Protein AF-A0A1L0BNE5-F1 (afdb_monomer_lite)

Secondary structure (DSSP, 8-state):
--EEEEEEEE-SS--S--EEEEETTEEEEEES-HHHHHHHHHHHHHHTTTSEEEEEEEES-HHHHHHHHHHHHHH--HHHHHHHHHHHHHHHHHHHHHHHTS--TTPPPPTTSSSS--SSEEEEEEE-TT--TTGGGSHHHHHHHHHHHHHHHHTT-EEEEEE-HHHHTT-HHHHHHHHHHHHHT-S-GGGGS--SS-EESSSS-EEEEEE-TTT--HHHHHHHHTTS---TT-TTT--S---SHHHHHHHHHHHHHHHH-SS-HHHHHHHHHHHHHHH---------------HHHHHHHTT--

Sequence (305 aa):
MPHVYLLIACLNQPVLSTTIKYISAHNVYIIGR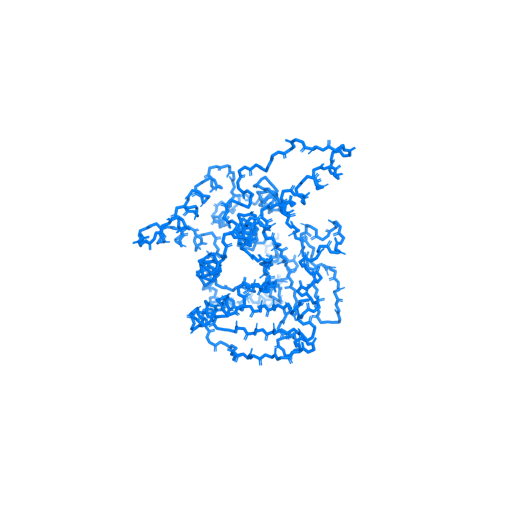APLFLSYIETILHNHASDSISALLVYDDINVLLDVLKVLHKGSSEGNVNIHMQKYLKDYKNEMARVTATSHPDATVPQGHDDVPLGLDICIVQQCDLLDELDHLLPQNVALQQTLRFMALIHGATYAAVSGLERLGHDGPQLVALTQDLISNAIEPEMRVYDVAGSTWNDDVVIHQLTPPAWDSWNKIELAARTIPKSEDTQHDRGKMLDGNDAFFGLYQSYLDYFASTDSNEKEEKLRAMLVDLVCTDTKRAVEAPIVMTYEETISRLRDE

Organism: NCBI:txid45354

Foldseek 3Di:
DEEEEEEAELDCDPPDDWDWDDDDRYTYGHHNHQVVCLVVLLVVLQVQVVHAYEYEYEDDDPLSSLSNLLSQLVSADPVLQVVQVVVLQVVLQVLVCVVVVHGDPPDDDDPLALQSEGSHAYEYEYECQPADPCNCLFLQNLLVQLLSVSVCRNHLYKYWYKYQVVVCSPPRVVVVVVSCCLQVVPDDPVQQDFDPVAPDPDPRMGTRHIDYGNRDDLVNSLVSNVPHDDDPPVPPRNQDHSHDDVSSVVLSVLSVCVSPDPDDPPSVVVNSVSSCSSNDDPPPPPCPPPPPQDPVNVVVVVVVD

Structure (mmCIF, N/CA/C/O backbone):
data_AF-A0A1L0BNE5-F1
#
_entry.id   AF-A0A1L0BNE5-F1
#
loop_
_atom_site.group_PDB
_atom_site.id
_atom_site.type_symbol
_atom_site.label_atom_id
_atom_site.label_alt_id
_atom_site.label_comp_id
_atom_site.label_asym_id
_atom_site.label_entity_id
_atom_site.label_seq_id
_atom_site.pdbx_PDB_ins_code
_atom_site.Cartn_x
_atom_site.Cartn_y
_atom_site.Cartn_z
_atom_site.occupancy
_atom_site.B_iso_or_equiv
_atom_site.auth_seq_id
_atom_site.auth_comp_id
_atom_site.auth_asym_id
_atom_site.auth_atom_id
_atom_site.pdbx_PDB_model_num
ATOM 1 N N . MET A 1 1 ? -16.220 -9.621 18.215 1.00 61.75 1 MET A N 1
ATOM 2 C CA . MET A 1 1 ? -16.497 -8.194 17.949 1.00 61.75 1 MET A CA 1
ATOM 3 C C . MET A 1 1 ? -16.835 -8.072 16.476 1.00 61.75 1 MET A C 1
ATOM 5 O O . MET A 1 1 ? -16.281 -8.864 15.717 1.00 61.75 1 MET A O 1
ATOM 9 N N . PRO A 1 2 ? -17.767 -7.195 16.075 1.00 78.88 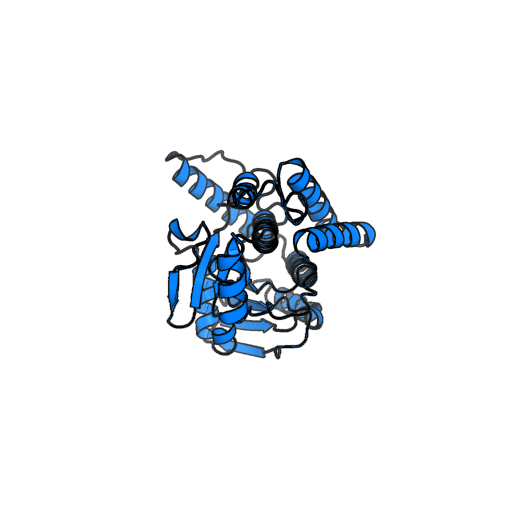2 PRO A N 1
ATOM 10 C CA . PRO A 1 2 ? -17.975 -6.917 14.659 1.00 78.88 2 PRO A CA 1
ATOM 11 C C . PRO A 1 2 ? -16.667 -6.385 14.056 1.00 78.88 2 PRO A C 1
ATOM 13 O O . PRO A 1 2 ? -15.935 -5.641 14.705 1.00 78.88 2 PRO A O 1
ATOM 16 N N . HIS A 1 3 ? -16.361 -6.827 12.840 1.00 89.00 3 HIS A N 1
ATOM 17 C CA . HIS A 1 3 ? -15.211 -6.352 12.066 1.00 89.00 3 HIS A CA 1
ATOM 18 C C . HIS A 1 3 ? -15.729 -5.615 10.840 1.00 89.00 3 HIS A C 1
ATOM 20 O O . HIS A 1 3 ? -16.715 -6.050 10.230 1.00 89.00 3 HIS A O 1
ATOM 26 N N . VAL A 1 4 ? -15.076 -4.514 10.492 1.00 90.56 4 VAL A N 1
ATOM 27 C CA . VAL A 1 4 ? -15.427 -3.677 9.347 1.00 90.56 4 VAL A CA 1
ATOM 28 C C . VAL A 1 4 ? -14.397 -3.869 8.245 1.00 90.56 4 VAL A C 1
ATOM 30 O O . VAL A 1 4 ? -13.200 -3.722 8.474 1.00 90.56 4 VAL A O 1
ATOM 33 N N . TYR A 1 5 ? -14.869 -4.163 7.038 1.00 91.31 5 TYR A N 1
ATOM 34 C CA . TYR A 1 5 ? -14.040 -4.271 5.844 1.00 91.31 5 TYR A CA 1
ATOM 35 C C . TYR A 1 5 ? -14.352 -3.116 4.898 1.00 91.31 5 TYR A C 1
ATOM 37 O O . TYR A 1 5 ? -15.507 -2.909 4.518 1.00 91.31 5 TYR A O 1
ATOM 45 N N . LEU A 1 6 ? -13.322 -2.366 4.516 1.00 90.94 6 LEU A N 1
ATOM 46 C CA . LEU A 1 6 ? -13.406 -1.289 3.537 1.00 90.94 6 LEU A CA 1
ATOM 47 C C . LEU A 1 6 ? -12.691 -1.732 2.264 1.00 90.94 6 LEU A C 1
ATOM 49 O O . LEU A 1 6 ? -11.489 -1.954 2.282 1.00 90.94 6 LEU A O 1
ATOM 53 N N . LEU A 1 7 ? -13.406 -1.830 1.152 1.00 89.19 7 LEU A N 1
ATOM 54 C CA . LEU A 1 7 ? -12.803 -1.917 -0.171 1.00 89.19 7 LEU A CA 1
ATOM 55 C C . LEU A 1 7 ? -12.898 -0.541 -0.813 1.00 89.19 7 LEU A C 1
ATOM 57 O O . LEU A 1 7 ? -14.001 -0.055 -1.064 1.00 89.19 7 LEU A O 1
ATOM 61 N N . ILE A 1 8 ? -11.760 0.086 -1.081 1.00 89.19 8 ILE A N 1
ATOM 62 C CA . ILE A 1 8 ? -11.704 1.430 -1.649 1.00 89.19 8 ILE A CA 1
ATOM 63 C C . ILE A 1 8 ? -10.961 1.350 -2.974 1.00 89.19 8 ILE A C 1
ATOM 65 O O . ILE A 1 8 ? -9.762 1.090 -3.003 1.00 89.19 8 ILE A O 1
ATOM 69 N N . ALA A 1 9 ? -11.680 1.580 -4.069 1.00 86.06 9 ALA A N 1
ATOM 70 C CA . ALA A 1 9 ? -11.065 1.773 -5.370 1.00 86.06 9 ALA A CA 1
ATOM 71 C C . ALA A 1 9 ? -10.615 3.235 -5.477 1.00 86.06 9 ALA A C 1
ATOM 73 O O . ALA A 1 9 ? -11.439 4.159 -5.445 1.00 86.06 9 ALA A O 1
ATOM 74 N N . CYS A 1 10 ? -9.308 3.447 -5.599 1.00 82.69 10 CYS A N 1
ATOM 75 C CA . CYS A 1 10 ? -8.680 4.762 -5.698 1.00 82.69 10 CYS A CA 1
ATOM 76 C C . CYS A 1 10 ? -8.757 5.319 -7.131 1.00 82.69 10 CYS A C 1
ATOM 78 O O . CYS A 1 10 ? -7.767 5.804 -7.667 1.00 82.69 10 CYS A O 1
ATOM 80 N N . LEU A 1 11 ? -9.947 5.239 -7.734 1.00 77.81 11 LEU A N 1
ATOM 81 C CA . LEU A 1 11 ? -10.250 5.678 -9.095 1.00 77.81 11 LEU A CA 1
ATOM 82 C C . LEU A 1 11 ? -10.507 7.191 -9.135 1.00 77.81 11 LEU A C 1
ATOM 84 O O . LEU A 1 11 ? -11.295 7.715 -8.339 1.00 77.81 11 LEU A O 1
ATOM 88 N N . ASN A 1 12 ? -9.915 7.884 -10.111 1.00 61.50 12 ASN A N 1
ATOM 89 C CA . ASN A 1 12 ? -10.199 9.303 -10.377 1.00 61.50 12 ASN A CA 1
ATOM 90 C C . ASN A 1 12 ? -11.471 9.485 -11.234 1.00 61.50 12 ASN A C 1
ATOM 92 O O . ASN A 1 12 ? -12.188 10.480 -11.116 1.00 61.50 12 ASN A O 1
ATOM 96 N N . GLN A 1 13 ? -11.803 8.494 -12.074 1.00 56.22 13 GLN A N 1
ATOM 97 C CA . GLN A 1 13 ? -12.993 8.528 -12.927 1.00 56.22 13 GLN A CA 1
ATOM 98 C C . GLN A 1 13 ? -14.183 7.735 -12.357 1.00 56.22 13 GLN A C 1
ATOM 100 O O . GLN A 1 13 ? -14.012 6.706 -11.702 1.00 56.22 13 GLN A O 1
ATOM 105 N N . PRO A 1 14 ? -15.429 8.168 -12.635 1.00 49.31 14 PRO A N 1
ATOM 106 C CA . PRO A 1 14 ? -16.648 7.538 -12.136 1.00 49.31 14 PRO A CA 1
ATOM 107 C C . PRO A 1 14 ? -17.005 6.243 -12.894 1.00 49.31 14 PRO A C 1
ATOM 109 O O . PRO A 1 14 ? -18.073 6.161 -13.496 1.00 49.31 14 PRO A O 1
ATOM 112 N N . VAL A 1 15 ? -16.152 5.216 -12.860 1.00 47.91 15 VAL A N 1
ATOM 113 C CA . VAL A 1 15 ? -16.367 3.972 -13.631 1.00 47.91 15 VAL A CA 1
ATOM 114 C C . VAL A 1 15 ? -17.251 2.964 -12.879 1.00 47.91 15 VAL A C 1
ATOM 116 O O . VAL A 1 15 ? -18.117 2.339 -13.485 1.00 47.91 15 VAL A O 1
ATOM 119 N N . LEU A 1 16 ? -17.147 2.880 -11.545 1.00 50.12 16 LEU A N 1
ATOM 120 C CA . LEU A 1 16 ? -17.922 1.939 -10.717 1.00 50.12 16 LEU A CA 1
ATOM 121 C C . LEU A 1 16 ? -18.968 2.647 -9.838 1.00 50.12 16 LEU A C 1
ATOM 123 O O . LEU A 1 16 ? -18.767 3.777 -9.392 1.00 50.12 16 LEU A O 1
ATOM 127 N N . SER A 1 17 ? -20.109 2.003 -9.582 1.00 51.12 17 SER A N 1
ATOM 128 C CA . SER A 1 17 ? -21.103 2.460 -8.597 1.00 51.12 17 SER A CA 1
ATOM 129 C C . SER A 1 17 ? -20.642 2.142 -7.168 1.00 51.12 17 SER A C 1
ATOM 131 O O . SER A 1 17 ? -20.256 1.007 -6.898 1.00 51.12 17 SER A O 1
ATOM 133 N N . THR A 1 18 ? -20.735 3.094 -6.234 1.00 56.94 18 THR A N 1
ATOM 134 C CA . THR A 1 18 ? -20.530 2.836 -4.794 1.00 56.94 18 THR A CA 1
ATOM 135 C C . THR A 1 18 ? -21.641 1.927 -4.271 1.00 56.94 18 THR A C 1
ATOM 137 O O . THR A 1 18 ? -22.819 2.231 -4.463 1.00 56.94 18 THR A O 1
ATOM 140 N N . THR A 1 19 ? -21.289 0.819 -3.611 1.00 60.34 19 THR A N 1
ATOM 141 C CA . THR A 1 19 ? -22.273 -0.116 -3.043 1.00 60.34 19 THR A CA 1
ATOM 142 C C . THR A 1 19 ? -21.922 -0.464 -1.599 1.00 60.34 19 THR A C 1
ATOM 144 O O . THR A 1 19 ? -20.772 -0.722 -1.260 1.00 60.34 19 THR A O 1
ATOM 147 N N . ILE A 1 20 ? -22.929 -0.471 -0.726 1.00 57.91 20 ILE A N 1
ATOM 148 C CA . ILE A 1 20 ? -22.792 -0.921 0.665 1.00 57.91 20 ILE A CA 1
ATOM 149 C C . ILE A 1 20 ? -23.376 -2.329 0.731 1.00 57.91 20 ILE A C 1
ATOM 151 O O . ILE A 1 20 ? -24.505 -2.539 0.280 1.00 57.91 20 ILE A O 1
ATOM 155 N N . LYS A 1 21 ? -22.624 -3.295 1.270 1.00 60.34 21 LYS A N 1
ATOM 156 C CA . LYS A 1 21 ? -23.077 -4.684 1.404 1.00 60.34 21 LYS A CA 1
ATOM 157 C C . LYS A 1 21 ? -22.935 -5.148 2.852 1.00 60.34 21 LYS A C 1
ATOM 159 O O . LYS A 1 21 ? -21.866 -5.096 3.443 1.00 60.34 21 LYS A O 1
ATOM 164 N N . TYR A 1 22 ? -24.022 -5.649 3.425 1.00 55.38 22 TYR A N 1
ATOM 165 C CA . TYR A 1 22 ? -24.015 -6.225 4.770 1.00 55.38 22 TYR A CA 1
ATOM 166 C C . TYR A 1 22 ? -23.906 -7.744 4.663 1.00 55.38 22 TYR A C 1
ATOM 168 O O . TYR A 1 22 ? -24.755 -8.366 4.025 1.00 55.38 22 TYR A O 1
ATOM 176 N N . ILE A 1 23 ? -22.866 -8.344 5.252 1.00 62.16 23 ILE A N 1
ATOM 177 C CA . ILE A 1 23 ? -22.596 -9.783 5.124 1.00 62.16 23 ILE A CA 1
ATOM 178 C C . ILE A 1 23 ? -22.282 -10.374 6.497 1.00 62.16 23 ILE A C 1
ATOM 180 O O . ILE A 1 23 ? -21.282 -10.027 7.111 1.00 62.16 23 ILE A O 1
ATOM 184 N N . SER A 1 24 ? -23.130 -11.305 6.949 1.00 52.41 24 SER A N 1
ATOM 185 C CA . SER A 1 24 ? -22.822 -12.332 7.961 1.00 52.41 24 SER A CA 1
ATOM 186 C C . SER A 1 24 ? -21.962 -11.871 9.155 1.00 52.41 24 SER A C 1
ATOM 188 O O . SER A 1 24 ? -20.893 -12.418 9.389 1.00 52.41 24 SER A O 1
ATOM 190 N N . ALA A 1 25 ? -22.452 -10.887 9.923 1.00 70.25 25 ALA A N 1
ATOM 191 C CA . ALA A 1 25 ? -21.814 -10.282 11.112 1.00 70.25 25 ALA A CA 1
ATOM 192 C C . ALA A 1 25 ? -20.656 -9.287 10.866 1.00 70.25 25 ALA A C 1
ATOM 194 O O . ALA A 1 25 ? -20.134 -8.719 11.829 1.00 70.25 25 ALA A O 1
ATOM 195 N N . HIS A 1 26 ? -20.321 -9.009 9.606 1.00 80.62 26 HIS A N 1
ATOM 196 C CA . HIS A 1 26 ? -19.355 -7.994 9.194 1.00 80.62 26 HIS A CA 1
ATOM 197 C C . HIS A 1 26 ? -20.028 -6.859 8.413 1.00 80.62 26 HIS A C 1
ATOM 199 O O . HIS A 1 26 ? -20.996 -7.067 7.672 1.00 80.62 26 HIS A O 1
ATOM 205 N N . ASN A 1 27 ? -19.491 -5.648 8.558 1.00 82.69 27 ASN A N 1
ATOM 206 C CA . ASN A 1 27 ? -19.897 -4.511 7.735 1.00 82.69 27 ASN A CA 1
ATOM 207 C C . ASN A 1 27 ? -18.904 -4.377 6.581 1.00 82.69 27 ASN A C 1
ATOM 209 O O . ASN A 1 27 ? -17.720 -4.154 6.830 1.00 82.69 27 ASN A O 1
ATOM 213 N N . VAL A 1 28 ? -19.372 -4.532 5.340 1.00 86.00 28 VAL A N 1
ATOM 214 C CA . VAL A 1 28 ? -18.523 -4.464 4.145 1.00 86.00 28 VAL A CA 1
ATOM 215 C C . VAL A 1 28 ? -18.912 -3.245 3.315 1.00 86.00 28 VAL A C 1
ATOM 217 O O . VAL A 1 28 ? -20.027 -3.127 2.802 1.00 86.00 28 VAL A O 1
ATOM 220 N N . TYR A 1 29 ? -17.978 -2.318 3.164 1.00 86.50 29 TYR A N 1
ATOM 221 C CA . TYR A 1 29 ? -18.186 -1.086 2.412 1.00 86.50 29 TYR A CA 1
ATOM 222 C C . TYR A 1 29 ? -17.364 -1.141 1.126 1.00 86.50 29 TYR A C 1
ATOM 224 O O . TYR A 1 29 ? -16.145 -1.249 1.195 1.00 86.50 29 TYR A O 1
ATOM 232 N N . ILE A 1 30 ? -18.017 -1.065 -0.041 1.00 85.19 30 ILE A N 1
ATOM 233 C CA . ILE A 1 30 ? -17.347 -1.047 -1.349 1.00 85.19 30 ILE A CA 1
ATOM 234 C C . ILE A 1 30 ? -17.478 0.351 -1.956 1.00 85.19 30 ILE A C 1
ATOM 236 O O . ILE A 1 30 ? -18.541 0.772 -2.426 1.00 85.19 30 ILE A O 1
ATOM 240 N N . ILE A 1 31 ? -16.372 1.082 -1.952 1.00 84.56 31 ILE A N 1
ATOM 241 C CA . ILE A 1 31 ? -16.285 2.483 -2.346 1.00 84.56 31 ILE A CA 1
ATOM 242 C C . ILE A 1 31 ? -15.563 2.561 -3.687 1.00 84.56 31 ILE A C 1
ATOM 244 O O . ILE A 1 31 ? -14.343 2.621 -3.755 1.00 84.56 31 ILE A O 1
ATOM 248 N N . GLY A 1 32 ? -16.342 2.562 -4.770 1.00 76.38 32 GLY A N 1
ATOM 249 C CA . GLY A 1 32 ? -15.822 2.599 -6.140 1.00 76.38 32 GLY A CA 1
ATOM 250 C C . GLY A 1 32 ? -15.407 3.989 -6.641 1.00 76.38 32 GLY A C 1
ATOM 251 O O . GLY A 1 32 ? -14.940 4.106 -7.765 1.00 76.38 32 GLY A O 1
ATOM 252 N N . ARG A 1 33 ? -15.644 5.058 -5.865 1.00 78.00 33 ARG A N 1
ATOM 253 C CA . ARG A 1 33 ? -15.373 6.456 -6.261 1.00 78.00 33 ARG A CA 1
ATOM 254 C C . ARG A 1 33 ? -14.825 7.263 -5.093 1.00 78.00 33 ARG A C 1
ATOM 256 O O . ARG A 1 33 ? -15.492 8.178 -4.612 1.00 78.00 33 ARG A O 1
ATOM 263 N N . ALA A 1 34 ? -13.643 6.907 -4.609 1.00 84.06 34 ALA A N 1
ATOM 264 C CA . ALA A 1 34 ? -13.089 7.488 -3.389 1.00 84.06 34 ALA A CA 1
ATOM 265 C C . ALA A 1 34 ? -13.174 9.033 -3.294 1.00 84.06 34 ALA A C 1
ATOM 267 O O . ALA A 1 34 ? -13.659 9.499 -2.260 1.00 84.06 34 ALA A O 1
ATOM 268 N N . PRO A 1 35 ? -12.862 9.836 -4.341 1.00 85.62 35 PRO A N 1
ATOM 269 C CA . PRO A 1 35 ? -12.876 11.301 -4.231 1.00 85.62 35 PRO A CA 1
ATOM 270 C C . PRO A 1 35 ? -14.234 11.894 -3.829 1.00 85.62 35 PRO A C 1
ATOM 272 O O . PRO A 1 35 ? -14.296 12.874 -3.093 1.00 85.62 35 PRO A O 1
ATOM 275 N N . LEU A 1 36 ? -15.342 11.287 -4.272 1.00 83.50 36 LEU A N 1
ATOM 276 C CA . LEU A 1 36 ? -16.698 11.759 -3.953 1.00 83.50 36 LEU A CA 1
ATOM 277 C C . LEU A 1 36 ? -17.186 11.303 -2.572 1.00 83.50 36 LEU A C 1
ATOM 279 O O . LEU A 1 36 ? -18.200 11.797 -2.085 1.00 83.50 36 LEU A O 1
ATOM 283 N N . PHE A 1 37 ? -16.496 10.339 -1.960 1.00 86.94 37 PHE A N 1
ATOM 284 C CA . PHE A 1 37 ? -16.921 9.671 -0.733 1.00 86.94 37 PHE A CA 1
ATOM 285 C C . PHE A 1 37 ? -15.911 9.825 0.412 1.00 86.94 37 PHE A C 1
ATOM 287 O O . PHE A 1 37 ? -16.064 9.153 1.427 1.00 86.94 37 PHE A O 1
ATOM 294 N N . LEU A 1 38 ? -14.933 10.732 0.312 1.00 89.12 38 LEU A N 1
ATOM 295 C CA . LEU A 1 38 ? -13.959 10.988 1.385 1.00 89.12 38 LEU A CA 1
ATOM 296 C C . LEU A 1 38 ? -14.645 11.291 2.730 1.00 89.12 38 LEU A C 1
ATOM 298 O O . LEU A 1 38 ? -14.388 10.605 3.715 1.00 89.12 38 LEU A O 1
ATOM 302 N N . SER A 1 39 ? -15.619 12.207 2.761 1.00 89.06 39 SER A N 1
ATOM 303 C CA . SER A 1 39 ? -16.387 12.507 3.987 1.00 89.06 39 SER A CA 1
ATOM 304 C C . SER A 1 39 ? -17.239 11.331 4.479 1.00 89.06 39 SER A C 1
ATOM 306 O O . SER A 1 39 ? -17.539 11.209 5.669 1.00 89.06 39 SER A O 1
ATOM 308 N N . TYR A 1 40 ? -17.647 10.439 3.574 1.00 89.25 40 TYR A N 1
ATOM 309 C CA . TYR A 1 40 ? -18.357 9.222 3.953 1.00 89.25 40 TYR A CA 1
ATOM 310 C C . TYR A 1 40 ? -17.408 8.199 4.591 1.00 89.25 40 TYR A C 1
ATOM 312 O O . TYR A 1 40 ? -17.775 7.593 5.594 1.00 89.25 40 TYR A O 1
ATOM 320 N N . ILE A 1 41 ? -16.178 8.066 4.082 1.00 91.44 41 ILE A N 1
ATOM 321 C CA . ILE A 1 41 ? -15.120 7.265 4.715 1.00 91.44 41 ILE A CA 1
ATOM 322 C C . ILE A 1 41 ? -14.857 7.791 6.130 1.00 91.44 41 ILE A C 1
ATOM 324 O O . ILE A 1 41 ? -14.901 7.007 7.072 1.00 91.44 41 ILE A O 1
ATOM 328 N N . GLU A 1 42 ? -14.691 9.107 6.307 1.00 91.94 42 GLU A N 1
ATOM 329 C CA . GLU A 1 42 ? -14.540 9.729 7.636 1.00 91.94 42 GLU A CA 1
ATOM 330 C C . GLU A 1 42 ? -15.697 9.361 8.575 1.00 91.94 42 GLU A C 1
ATOM 332 O O . GLU A 1 42 ? -15.484 8.990 9.730 1.00 91.94 42 GLU A O 1
ATOM 337 N N . THR A 1 43 ? -16.929 9.399 8.062 1.00 91.31 43 THR A N 1
ATOM 338 C CA . THR A 1 43 ? -18.125 9.023 8.825 1.00 91.31 43 THR A CA 1
ATOM 339 C C . THR A 1 43 ? -18.102 7.548 9.232 1.00 91.31 43 THR A C 1
ATOM 341 O O . THR A 1 43 ? -18.450 7.226 10.368 1.00 91.31 43 THR A O 1
ATOM 344 N N . ILE A 1 44 ? -17.680 6.642 8.341 1.00 90.75 44 ILE A N 1
ATOM 345 C CA . ILE A 1 44 ? -17.538 5.213 8.656 1.00 90.75 44 ILE A CA 1
ATOM 346 C C . ILE A 1 44 ? -16.502 5.019 9.767 1.00 90.75 44 ILE A C 1
ATOM 348 O O . ILE A 1 44 ? -16.804 4.354 10.756 1.00 90.75 44 ILE A O 1
ATOM 352 N N . LEU A 1 45 ? -15.317 5.624 9.635 1.00 92.19 45 LEU A N 1
ATOM 353 C CA . LEU A 1 45 ? -14.250 5.524 10.637 1.00 92.19 45 LEU A CA 1
ATOM 354 C C . LEU A 1 45 ? -14.720 6.031 12.005 1.00 92.19 45 LEU A C 1
ATOM 356 O O . LEU A 1 45 ? -14.468 5.388 13.020 1.00 92.19 45 LEU A O 1
ATOM 360 N N . HIS A 1 46 ? -15.460 7.142 12.034 1.00 91.56 46 HIS A N 1
ATOM 361 C CA . HIS A 1 46 ? -16.001 7.694 13.272 1.00 91.56 46 HIS A CA 1
ATOM 362 C C . HIS A 1 46 ? -17.063 6.783 13.907 1.00 91.56 46 HIS A C 1
ATOM 364 O O . HIS A 1 46 ? -17.000 6.493 15.101 1.00 91.56 46 HIS A O 1
ATOM 370 N N . ASN A 1 47 ? -18.013 6.288 13.109 1.00 90.38 47 ASN A N 1
ATOM 371 C CA . ASN A 1 47 ? -19.090 5.415 13.588 1.00 90.38 47 ASN A CA 1
ATOM 372 C C . ASN A 1 47 ? -18.579 4.058 14.092 1.00 90.38 47 ASN A C 1
ATOM 374 O O . ASN A 1 47 ? -19.226 3.435 14.931 1.00 90.38 47 ASN A O 1
ATOM 378 N N . HIS A 1 48 ? -17.426 3.619 13.590 1.00 89.50 48 HIS A N 1
ATOM 379 C CA . HIS A 1 48 ? -16.794 2.345 13.918 1.00 89.50 48 HIS A CA 1
ATOM 380 C C . HIS A 1 48 ? -15.482 2.512 14.695 1.00 89.50 48 HIS A C 1
ATOM 382 O O . HIS A 1 48 ? -14.653 1.610 14.704 1.00 89.50 48 HIS A O 1
ATOM 388 N N . ALA A 1 49 ? -15.292 3.632 15.401 1.00 85.94 49 ALA A N 1
ATOM 389 C CA . ALA A 1 49 ? -14.039 3.932 16.102 1.00 85.94 49 ALA A CA 1
ATOM 390 C C . ALA A 1 49 ? -13.629 2.881 17.159 1.00 85.94 49 ALA A C 1
ATOM 392 O O . ALA A 1 49 ? -12.456 2.796 17.520 1.00 85.94 49 ALA A O 1
ATOM 393 N N . SER A 1 50 ? -14.592 2.104 17.675 1.00 85.56 50 SER A N 1
ATOM 394 C CA . SER A 1 50 ? -14.368 1.014 18.642 1.00 85.56 50 SER A CA 1
ATOM 395 C C . SER A 1 50 ? -14.260 -0.378 18.007 1.00 85.56 50 SER A C 1
ATOM 397 O O . SER A 1 50 ? -13.965 -1.339 18.716 1.00 85.56 50 SER A O 1
ATOM 399 N N . ASP A 1 51 ? -14.526 -0.502 16.706 1.00 88.12 51 ASP A N 1
ATOM 400 C CA . ASP A 1 51 ? -14.468 -1.771 15.987 1.00 88.12 51 ASP A CA 1
ATOM 401 C C . ASP A 1 51 ? -13.076 -1.975 15.374 1.00 88.12 51 ASP A C 1
ATOM 403 O O . ASP A 1 51 ? -12.320 -1.027 15.153 1.00 88.12 51 ASP A O 1
ATOM 407 N N . SER A 1 52 ? -12.735 -3.228 15.066 1.00 89.50 52 SER A N 1
ATOM 408 C CA . SER A 1 52 ? -11.563 -3.507 14.236 1.00 89.50 52 SER A CA 1
ATOM 409 C C . SER A 1 52 ? -11.916 -3.254 12.771 1.00 89.50 52 SER A C 1
ATOM 411 O O . SER A 1 52 ? -12.958 -3.707 12.286 1.00 89.50 52 SER A O 1
ATOM 413 N N . ILE A 1 53 ? -11.062 -2.494 12.088 1.00 93.06 53 ILE A N 1
ATOM 414 C CA . ILE A 1 53 ? -11.242 -2.095 10.695 1.00 93.06 53 ILE A CA 1
ATOM 415 C C . ILE A 1 53 ? -10.068 -2.648 9.888 1.00 93.06 53 ILE A C 1
ATOM 417 O O . ILE A 1 53 ? -8.912 -2.545 10.304 1.00 93.06 53 ILE A O 1
ATOM 421 N N . SER A 1 54 ? -10.372 -3.203 8.719 1.00 94.50 54 SER A N 1
ATOM 422 C CA . SER A 1 54 ? -9.382 -3.523 7.695 1.00 94.50 54 SER A CA 1
ATOM 423 C C . SER A 1 54 ? -9.761 -2.867 6.377 1.00 94.50 54 SER A C 1
ATOM 425 O O . SER A 1 54 ? -10.940 -2.869 6.016 1.00 94.50 54 SER A O 1
ATOM 427 N N . ALA A 1 55 ? -8.784 -2.331 5.648 1.00 94.50 55 ALA A N 1
ATOM 428 C CA . ALA A 1 55 ? -9.025 -1.721 4.347 1.00 94.50 55 ALA A CA 1
ATOM 429 C C . ALA A 1 55 ? -8.158 -2.324 3.238 1.00 94.50 55 ALA A C 1
ATOM 431 O O . ALA A 1 55 ? -6.942 -2.445 3.374 1.00 94.50 55 ALA A O 1
ATOM 432 N N . LEU A 1 56 ? -8.800 -2.643 2.118 1.00 94.06 56 LEU A N 1
ATOM 433 C CA . LEU A 1 56 ? -8.166 -2.973 0.851 1.00 94.06 56 LEU A CA 1
ATOM 434 C C . LEU A 1 56 ? -8.230 -1.736 -0.051 1.00 94.06 56 LEU A C 1
ATOM 436 O O . LEU A 1 56 ? -9.319 -1.289 -0.422 1.00 94.06 56 LEU A O 1
ATOM 440 N N . LEU A 1 57 ? -7.072 -1.162 -0.366 1.00 95.69 57 LEU A N 1
ATOM 441 C CA . LEU A 1 57 ? -6.934 0.043 -1.182 1.00 95.69 57 LEU A CA 1
ATOM 442 C C . LEU A 1 57 ? -6.459 -0.366 -2.574 1.00 95.69 57 LEU A C 1
ATOM 444 O O . LEU A 1 57 ? -5.277 -0.638 -2.768 1.00 95.69 57 LEU A O 1
ATOM 448 N N . VAL A 1 58 ? -7.378 -0.442 -3.533 1.00 93.31 58 VAL A N 1
ATOM 449 C CA . VAL A 1 58 ? -7.052 -0.815 -4.914 1.00 93.31 58 VAL A CA 1
ATOM 450 C C . VAL A 1 58 ? -6.564 0.429 -5.644 1.00 93.31 58 VAL A C 1
ATOM 452 O O . VAL A 1 58 ? -7.330 1.374 -5.851 1.00 93.31 58 VAL A O 1
ATOM 455 N N . TYR A 1 59 ? -5.280 0.437 -5.986 1.00 92.62 59 TYR A N 1
ATOM 456 C CA . TYR A 1 59 ? -4.608 1.538 -6.661 1.00 92.62 59 TYR A CA 1
ATOM 457 C C . TYR A 1 59 ? -5.100 1.708 -8.106 1.00 92.62 59 TYR A C 1
ATOM 459 O O . TYR A 1 59 ? -5.259 0.730 -8.834 1.00 92.62 59 TYR A O 1
ATOM 467 N N . ASP A 1 60 ? -5.266 2.969 -8.508 1.00 88.25 60 ASP A N 1
ATOM 468 C CA . ASP A 1 60 ? -5.470 3.401 -9.896 1.00 88.25 60 ASP A CA 1
ATOM 469 C C . ASP A 1 60 ? -4.876 4.803 -10.102 1.00 88.25 60 ASP A C 1
ATOM 471 O O . ASP A 1 60 ? -4.041 5.008 -10.977 1.00 88.25 60 ASP A O 1
ATOM 475 N N . ASP A 1 61 ? -5.222 5.754 -9.227 1.00 90.81 61 ASP A N 1
ATOM 476 C CA . ASP A 1 61 ? -4.666 7.108 -9.232 1.00 90.81 61 ASP A CA 1
ATOM 477 C C . ASP A 1 61 ? -3.917 7.405 -7.922 1.00 90.81 61 ASP A C 1
ATOM 479 O O . ASP A 1 61 ? -4.430 7.227 -6.811 1.00 90.81 61 ASP A O 1
ATOM 483 N N . ILE A 1 62 ? -2.677 7.885 -8.055 1.00 92.50 62 ILE A N 1
ATOM 484 C CA . ILE A 1 62 ? -1.780 8.131 -6.920 1.00 92.50 62 ILE A CA 1
ATOM 485 C C . ILE A 1 62 ? -2.251 9.286 -6.030 1.00 92.50 62 ILE A C 1
ATOM 487 O O . ILE A 1 62 ? -2.067 9.245 -4.814 1.00 92.50 62 ILE A O 1
ATOM 491 N N . ASN A 1 63 ? -2.902 10.297 -6.608 1.00 92.75 63 ASN A N 1
ATOM 492 C CA . ASN A 1 63 ? -3.443 11.428 -5.862 1.00 92.75 63 ASN A CA 1
ATOM 493 C C . ASN A 1 63 ? -4.647 11.007 -5.031 1.00 92.75 63 ASN A C 1
ATOM 495 O O . ASN A 1 63 ? -4.762 11.424 -3.879 1.00 92.75 63 ASN A O 1
ATOM 499 N N . VAL A 1 64 ? -5.502 10.160 -5.606 1.00 92.19 64 VAL A N 1
ATOM 500 C CA . VAL A 1 64 ? -6.676 9.618 -4.919 1.00 92.19 64 VAL A CA 1
ATOM 501 C C . VAL A 1 64 ? -6.256 8.682 -3.788 1.00 92.19 64 VAL A C 1
ATOM 503 O O . VAL A 1 64 ? -6.811 8.764 -2.694 1.00 92.19 64 VAL A O 1
ATOM 506 N N . LEU A 1 65 ? -5.258 7.819 -4.015 1.00 95.44 65 LEU A N 1
ATOM 507 C CA . LEU A 1 65 ? -4.693 6.979 -2.956 1.00 95.44 65 LEU A CA 1
ATOM 508 C C . LEU A 1 65 ? -4.150 7.832 -1.801 1.00 95.44 65 LEU A C 1
ATOM 510 O O . LEU A 1 65 ? -4.463 7.559 -0.642 1.00 95.44 65 LEU A O 1
ATOM 514 N N . LEU A 1 66 ? -3.398 8.893 -2.111 1.00 95.31 66 LEU A N 1
ATOM 515 C CA . LEU A 1 66 ? -2.854 9.811 -1.109 1.00 95.31 66 LEU A CA 1
ATOM 516 C C . LEU A 1 66 ? -3.963 10.493 -0.284 1.00 95.31 66 LEU A C 1
ATOM 518 O O . LEU A 1 66 ? -3.860 10.563 0.942 1.00 95.31 66 LEU A O 1
ATOM 522 N N . ASP A 1 67 ? -5.047 10.931 -0.931 1.00 94.19 67 ASP A N 1
ATOM 523 C CA . ASP A 1 67 ? -6.206 11.530 -0.253 1.00 94.19 67 ASP A CA 1
ATOM 524 C C . ASP A 1 67 ? -6.905 10.547 0.684 1.00 94.19 67 ASP A C 1
ATOM 526 O O . ASP A 1 67 ? -7.230 10.887 1.826 1.00 94.19 67 ASP A O 1
ATOM 530 N N . VAL A 1 68 ? -7.106 9.310 0.224 1.00 95.88 68 VAL A N 1
ATOM 531 C CA . VAL A 1 68 ? -7.688 8.242 1.042 1.00 95.88 68 VAL A CA 1
ATOM 532 C C . VAL A 1 68 ? -6.801 7.961 2.250 1.00 95.88 68 VAL A C 1
ATOM 534 O O . VAL A 1 68 ? -7.307 7.945 3.369 1.00 95.88 68 VAL A O 1
ATOM 537 N N . LEU A 1 69 ? -5.488 7.810 2.065 1.00 96.81 69 LEU A N 1
ATOM 538 C CA . LEU A 1 69 ? -4.548 7.588 3.168 1.00 96.81 69 LEU A CA 1
ATOM 539 C C . LEU A 1 69 ? -4.573 8.744 4.180 1.00 96.81 69 LEU A C 1
ATOM 541 O O . LEU A 1 69 ? -4.578 8.496 5.386 1.00 96.81 69 LEU A O 1
ATOM 545 N N . LYS A 1 70 ? -4.675 10.001 3.725 1.00 94.62 70 LYS A N 1
ATOM 546 C CA . LYS A 1 70 ? -4.819 11.172 4.610 1.00 94.62 70 LYS A CA 1
ATOM 547 C C . LYS A 1 70 ? -6.121 11.137 5.408 1.00 94.62 70 LYS A C 1
ATOM 549 O O . LYS A 1 70 ? -6.108 11.455 6.598 1.00 94.62 70 LYS A O 1
ATOM 554 N N . VAL A 1 71 ? -7.229 10.728 4.793 1.00 94.94 71 VAL A N 1
ATOM 555 C CA . VAL A 1 71 ? -8.514 10.534 5.484 1.00 94.94 71 VAL A CA 1
ATOM 556 C C . VAL A 1 71 ? -8.429 9.411 6.519 1.00 94.94 71 VAL A C 1
ATOM 558 O O . VAL A 1 71 ? -8.833 9.611 7.665 1.00 94.94 71 VAL A O 1
ATOM 561 N N . LEU A 1 72 ? -7.861 8.256 6.156 1.00 95.88 72 LEU A N 1
ATOM 562 C CA . LEU A 1 72 ? -7.660 7.134 7.078 1.00 95.88 72 LEU A CA 1
ATOM 563 C C . LEU A 1 72 ? -6.779 7.541 8.266 1.00 95.88 72 LEU A C 1
ATOM 565 O O . LEU A 1 72 ? -7.095 7.214 9.410 1.00 95.88 72 LEU A O 1
ATOM 569 N N . HIS A 1 73 ? -5.712 8.303 8.014 1.00 94.69 73 HIS A N 1
ATOM 570 C CA . HIS A 1 73 ? -4.822 8.810 9.054 1.00 94.69 73 HIS A CA 1
ATOM 571 C C . HIS A 1 73 ? -5.552 9.757 10.013 1.00 94.69 73 HIS A C 1
ATOM 573 O O . HIS A 1 73 ? -5.509 9.556 11.223 1.00 94.69 73 HIS A O 1
ATOM 579 N N . LYS A 1 74 ? -6.307 10.733 9.491 1.00 91.94 74 LYS A N 1
ATOM 580 C CA . LYS A 1 74 ? -7.109 11.659 10.313 1.00 91.94 74 LYS A CA 1
ATOM 581 C C . LYS A 1 74 ? -8.202 10.958 11.123 1.00 91.94 74 LYS A C 1
ATOM 583 O O . LYS A 1 74 ? -8.510 11.391 12.229 1.00 91.94 74 LYS A O 1
ATOM 588 N N . GLY A 1 75 ? -8.802 9.905 10.571 1.00 90.44 75 GLY A N 1
ATOM 589 C CA . GLY A 1 75 ? -9.834 9.117 11.246 1.00 90.44 75 GLY A CA 1
ATOM 590 C C . GLY A 1 75 ? -9.292 8.090 12.245 1.00 90.44 75 GLY A C 1
ATOM 591 O O . GLY A 1 75 ? -10.080 7.462 12.950 1.00 90.44 75 GLY A O 1
ATOM 592 N N . SER A 1 76 ? -7.972 7.905 12.321 1.00 91.06 76 SER A N 1
ATOM 593 C CA . SER A 1 76 ? -7.346 6.943 13.225 1.00 91.06 76 SER A CA 1
ATOM 594 C C . SER A 1 76 ? -7.293 7.480 14.656 1.00 91.06 76 SER A C 1
ATOM 596 O O . SER A 1 76 ? -6.766 8.559 14.915 1.00 91.06 76 SER A O 1
ATOM 598 N N . SER A 1 77 ? -7.820 6.713 15.613 1.00 88.94 77 SER A N 1
ATOM 599 C CA . SER A 1 77 ? -7.722 7.065 17.032 1.00 88.94 77 SER A CA 1
ATOM 600 C C . SER A 1 77 ? -6.320 6.771 17.575 1.00 88.94 77 SER A C 1
ATOM 602 O O . SER A 1 77 ? -5.702 5.773 17.206 1.00 88.94 77 SER A O 1
ATOM 604 N N . GLU A 1 78 ? -5.834 7.593 18.509 1.00 89.81 78 GLU A N 1
ATOM 605 C CA . GLU A 1 78 ? -4.520 7.400 19.147 1.00 89.81 78 GLU A CA 1
ATOM 606 C C . GLU A 1 78 ? -4.385 6.009 19.798 1.00 89.81 78 GLU A C 1
ATOM 608 O O . GLU A 1 78 ? -3.333 5.376 19.738 1.00 89.81 78 GLU A O 1
ATOM 613 N N . GLY A 1 79 ? -5.473 5.490 20.378 1.00 88.88 79 GLY A N 1
ATOM 614 C CA . GLY A 1 79 ? -5.508 4.144 20.950 1.00 88.88 79 GLY A CA 1
ATOM 615 C C . GLY A 1 79 ? -5.270 3.052 19.905 1.00 88.88 79 GLY A C 1
ATOM 616 O O . GLY A 1 79 ? -4.437 2.171 20.121 1.00 88.88 79 GLY A O 1
ATOM 617 N N . ASN A 1 80 ? -5.950 3.129 18.759 1.00 89.94 80 ASN A N 1
ATOM 618 C CA . ASN A 1 80 ? -5.796 2.135 17.698 1.00 89.94 80 ASN A CA 1
ATOM 619 C C . ASN A 1 80 ? -4.435 2.250 17.003 1.00 89.94 80 ASN A C 1
ATOM 621 O O . ASN A 1 80 ? -3.830 1.227 16.696 1.00 89.94 80 ASN A O 1
ATOM 625 N N . VAL A 1 81 ? -3.926 3.474 16.821 1.00 93.56 81 VAL A N 1
ATOM 626 C CA . VAL A 1 81 ? -2.567 3.721 16.312 1.00 93.56 81 VAL A CA 1
ATOM 627 C C . VAL A 1 81 ? -1.530 3.048 17.209 1.00 93.56 81 VAL A C 1
ATOM 629 O O . VAL A 1 81 ? -0.696 2.291 16.723 1.00 93.56 81 VAL A O 1
ATOM 632 N N . ASN A 1 82 ? -1.622 3.231 18.530 1.00 93.75 82 ASN A N 1
ATOM 633 C CA . ASN A 1 82 ? -0.707 2.582 19.468 1.00 93.75 82 ASN A CA 1
ATOM 634 C C . ASN A 1 82 ? -0.779 1.048 19.388 1.00 93.75 82 ASN A C 1
ATOM 636 O O . ASN A 1 82 ? 0.255 0.384 19.423 1.00 93.75 82 ASN A O 1
ATOM 640 N N . ILE A 1 83 ? -1.980 0.469 19.260 1.00 92.81 83 ILE A N 1
ATOM 641 C CA . ILE A 1 83 ? -2.150 -0.984 19.086 1.00 92.81 83 ILE A CA 1
ATOM 642 C C . ILE A 1 83 ? -1.480 -1.456 17.789 1.00 92.81 83 ILE A C 1
ATOM 644 O O . ILE A 1 83 ? -0.751 -2.453 17.815 1.00 92.81 83 ILE A O 1
ATOM 648 N N . HIS A 1 84 ? -1.688 -0.736 16.683 1.00 92.69 84 HIS A N 1
ATOM 649 C CA . HIS A 1 84 ? -1.077 -1.040 15.391 1.00 92.69 84 HIS A CA 1
ATOM 650 C C . HIS A 1 84 ? 0.453 -0.992 15.463 1.00 92.69 84 HIS A C 1
ATOM 652 O O . HIS A 1 84 ? 1.106 -1.975 15.125 1.00 92.69 84 HIS A O 1
ATOM 658 N N . MET A 1 85 ? 1.031 0.076 16.020 1.00 94.00 85 MET A N 1
ATOM 659 C CA . MET A 1 85 ? 2.486 0.209 16.167 1.00 94.00 85 MET A CA 1
ATOM 660 C C . MET A 1 85 ? 3.103 -0.937 16.983 1.00 94.00 85 MET A C 1
ATOM 662 O O . MET A 1 85 ? 4.174 -1.448 16.652 1.00 94.00 85 MET A O 1
ATOM 666 N N . GLN A 1 86 ? 2.434 -1.387 18.053 1.00 94.44 86 GLN A N 1
ATOM 667 C CA . GLN A 1 86 ? 2.912 -2.532 18.841 1.00 94.44 86 GLN A CA 1
ATOM 668 C C . GLN A 1 86 ? 2.826 -3.851 18.063 1.00 94.44 86 GLN A C 1
ATOM 670 O O . GLN A 1 86 ? 3.727 -4.689 18.179 1.00 94.44 86 GLN A O 1
ATOM 675 N N . LYS A 1 87 ? 1.767 -4.040 17.263 1.00 93.56 87 LYS A N 1
ATOM 676 C CA . LYS A 1 87 ? 1.639 -5.179 16.344 1.00 93.56 87 LYS A CA 1
ATOM 677 C C . LYS A 1 87 ? 2.774 -5.157 15.315 1.00 93.56 87 LYS A C 1
ATOM 679 O O . LYS A 1 87 ? 3.501 -6.141 15.215 1.00 93.56 87 LYS A O 1
ATOM 684 N N . TYR A 1 88 ? 3.008 -4.019 14.667 1.00 94.31 88 TYR A N 1
ATOM 685 C CA . TYR A 1 88 ? 4.072 -3.851 13.682 1.00 94.31 88 TYR A CA 1
ATOM 686 C C . TYR A 1 88 ? 5.469 -4.113 14.268 1.00 94.31 88 TYR A C 1
ATOM 688 O O . TYR A 1 88 ? 6.258 -4.860 13.692 1.00 94.31 88 TYR A O 1
ATOM 696 N N . LEU A 1 89 ? 5.774 -3.584 15.461 1.00 94.88 89 LEU A N 1
ATOM 697 C CA . LEU A 1 89 ? 7.038 -3.854 16.158 1.00 94.88 89 LEU A CA 1
ATOM 698 C C . LEU A 1 89 ? 7.235 -5.352 16.430 1.00 94.88 89 LEU A C 1
ATOM 700 O O . LEU A 1 89 ? 8.345 -5.875 16.296 1.00 94.88 89 LEU A O 1
ATOM 704 N N . LYS A 1 90 ? 6.170 -6.052 16.835 1.00 93.00 90 LYS A N 1
ATOM 705 C CA . LYS A 1 90 ? 6.207 -7.501 17.048 1.00 93.00 90 LYS A CA 1
ATOM 706 C C . LYS A 1 90 ? 6.478 -8.237 15.735 1.00 93.00 90 LYS A C 1
ATOM 708 O O . LYS A 1 90 ? 7.336 -9.119 15.716 1.00 93.00 90 LYS A O 1
ATOM 713 N N . ASP A 1 91 ? 5.798 -7.859 14.660 1.00 91.06 91 ASP A N 1
ATOM 714 C CA . ASP A 1 91 ? 5.962 -8.471 13.339 1.00 91.06 91 ASP A CA 1
ATOM 715 C C . ASP A 1 91 ? 7.374 -8.233 12.785 1.00 91.06 91 ASP A C 1
ATOM 717 O O . ASP A 1 91 ? 8.022 -9.173 12.323 1.00 91.06 91 ASP A O 1
ATOM 721 N N . TYR A 1 92 ? 7.928 -7.033 12.975 1.00 92.44 92 TYR A N 1
ATOM 722 C CA . TYR A 1 92 ? 9.315 -6.714 12.638 1.00 92.44 92 TYR A CA 1
ATOM 723 C C . TYR A 1 92 ? 10.319 -7.593 13.391 1.00 92.44 92 TYR A C 1
ATOM 725 O O . TYR A 1 92 ? 11.227 -8.167 12.788 1.00 92.44 92 TYR A O 1
ATOM 733 N N . LYS A 1 93 ? 10.149 -7.757 14.710 1.00 91.62 93 LYS A N 1
ATOM 734 C CA . LYS A 1 93 ? 11.016 -8.633 15.518 1.00 91.62 93 LYS A CA 1
ATOM 735 C C . LYS A 1 93 ? 10.933 -10.089 15.067 1.00 91.62 93 LYS A C 1
ATOM 737 O O . LYS A 1 93 ? 11.959 -10.770 15.031 1.00 91.62 93 LYS A O 1
ATOM 742 N N . ASN A 1 94 ? 9.738 -10.556 14.709 1.00 89.19 94 ASN A N 1
ATOM 743 C CA . ASN A 1 94 ? 9.532 -11.906 14.192 1.00 89.19 94 ASN A CA 1
ATOM 744 C C . ASN A 1 94 ? 10.235 -12.101 12.844 1.00 89.19 94 ASN A C 1
ATOM 746 O O . ASN A 1 94 ? 10.936 -13.096 12.662 1.00 89.19 94 ASN A O 1
ATOM 750 N N . GLU A 1 95 ? 10.103 -11.150 11.917 1.00 86.94 95 GLU A N 1
ATOM 751 C CA . GLU A 1 95 ? 10.756 -11.232 10.609 1.00 86.94 95 GLU A CA 1
ATOM 752 C C . GLU A 1 95 ? 12.282 -11.150 10.735 1.00 86.94 95 GLU A C 1
ATOM 754 O O . GLU A 1 95 ? 12.991 -11.947 10.118 1.00 86.94 95 GLU A O 1
ATOM 759 N N . MET A 1 96 ? 12.801 -10.273 11.599 1.00 86.38 96 MET A N 1
ATOM 760 C CA . MET A 1 96 ? 14.228 -10.225 11.922 1.00 86.38 96 MET A CA 1
ATOM 761 C C . MET A 1 96 ? 14.725 -11.564 12.459 1.00 86.38 96 MET A C 1
ATOM 763 O O . MET A 1 96 ? 15.728 -12.083 11.970 1.00 86.38 96 MET A O 1
ATOM 767 N N . ALA A 1 97 ? 13.999 -12.161 13.408 1.00 87.62 97 ALA A N 1
ATOM 768 C CA . ALA A 1 97 ? 14.372 -13.452 13.969 1.00 87.62 97 ALA A CA 1
ATOM 769 C C . ALA A 1 97 ? 14.342 -14.585 12.940 1.00 87.62 97 ALA A C 1
ATOM 771 O O . ALA A 1 97 ? 15.192 -15.477 12.977 1.00 87.62 97 ALA A O 1
ATOM 772 N N . ARG A 1 98 ? 13.402 -14.525 11.992 1.00 84.62 98 ARG A N 1
ATOM 773 C CA . ARG A 1 98 ? 13.299 -15.471 10.880 1.00 84.62 98 ARG A CA 1
ATOM 774 C C . ARG A 1 98 ? 14.498 -15.370 9.938 1.00 84.62 98 ARG A C 1
ATOM 776 O O . ARG A 1 98 ? 15.039 -16.396 9.541 1.00 84.62 98 ARG A O 1
ATOM 783 N N . VAL A 1 99 ? 14.931 -14.153 9.604 1.00 82.81 99 VAL A N 1
ATOM 784 C CA . VAL A 1 99 ? 16.048 -13.913 8.673 1.00 82.81 99 VAL A CA 1
ATOM 785 C C . VAL A 1 99 ? 17.404 -14.233 9.305 1.00 82.81 99 VAL A C 1
ATOM 787 O O . VAL A 1 99 ? 18.273 -14.786 8.637 1.00 82.81 99 VAL A O 1
ATOM 790 N N . THR A 1 100 ? 17.607 -13.910 10.582 1.00 84.56 100 THR A N 1
ATOM 791 C CA . THR A 1 100 ? 18.903 -14.116 11.252 1.00 84.56 100 THR A CA 1
ATOM 792 C C . THR A 1 100 ? 19.012 -15.445 11.997 1.00 84.56 100 THR A C 1
ATOM 794 O O . THR A 1 100 ? 20.072 -15.733 12.553 1.00 84.56 100 THR A O 1
ATOM 797 N N . ALA A 1 101 ? 17.925 -16.223 12.062 1.00 83.69 101 ALA A N 1
ATOM 798 C CA . ALA A 1 101 ? 17.786 -17.418 12.900 1.00 83.69 101 ALA A CA 1
ATOM 799 C C . ALA A 1 101 ? 18.104 -17.171 14.394 1.00 83.69 101 ALA A C 1
ATOM 801 O O . ALA A 1 101 ? 18.517 -18.079 15.117 1.00 83.69 101 ALA A O 1
ATOM 802 N N . THR A 1 102 ? 17.930 -15.932 14.866 1.00 81.62 102 THR A N 1
ATOM 803 C CA . THR A 1 102 ? 18.258 -15.498 16.233 1.00 81.62 102 THR A CA 1
ATOM 804 C C . THR A 1 102 ? 17.227 -14.501 16.742 1.00 81.62 102 THR A C 1
ATOM 806 O O . THR A 1 102 ? 16.807 -13.615 16.013 1.00 81.62 102 THR A O 1
ATOM 809 N N . SER A 1 103 ? 16.795 -14.619 17.999 1.00 81.31 103 SER A N 1
ATOM 810 C CA . SER A 1 103 ? 15.837 -13.666 18.570 1.00 81.31 103 SER A CA 1
ATOM 811 C C . SER A 1 103 ? 16.477 -12.294 18.782 1.00 81.31 103 SER A C 1
ATOM 813 O O . SER A 1 103 ? 17.535 -12.214 19.406 1.00 81.31 103 SER A O 1
ATOM 815 N N . HIS A 1 104 ? 15.784 -11.226 18.385 1.00 80.00 104 HIS A N 1
ATOM 816 C CA . HIS A 1 104 ? 16.208 -9.842 18.624 1.00 80.00 104 HIS A CA 1
ATOM 817 C C . HIS A 1 104 ? 15.196 -9.096 19.502 1.00 80.00 104 HIS A C 1
ATOM 819 O O . HIS A 1 104 ? 14.424 -8.277 18.998 1.00 80.00 104 HIS A O 1
ATOM 825 N N . PRO A 1 105 ? 15.147 -9.376 20.818 1.00 78.44 105 PRO A N 1
ATOM 826 C CA . PRO A 1 105 ? 14.185 -8.731 21.712 1.00 78.44 105 PRO A CA 1
ATOM 827 C C . PRO A 1 105 ? 14.369 -7.207 21.778 1.00 78.44 105 PRO A C 1
ATOM 829 O O . PRO A 1 105 ? 13.378 -6.492 21.933 1.00 78.44 105 PRO A O 1
ATOM 832 N N . ASP A 1 106 ? 15.598 -6.725 21.571 1.00 86.06 106 ASP A N 1
ATOM 833 C CA . ASP A 1 106 ? 15.976 -5.308 21.638 1.00 86.06 106 ASP A CA 1
ATOM 834 C C . ASP A 1 106 ? 15.981 -4.608 20.269 1.00 86.06 106 ASP A C 1
ATOM 836 O O . ASP A 1 106 ? 16.368 -3.444 20.175 1.00 86.06 106 ASP A O 1
ATOM 840 N N . ALA A 1 107 ? 15.565 -5.290 19.193 1.00 85.56 107 ALA A N 1
ATOM 841 C CA . ALA A 1 107 ? 15.489 -4.659 17.880 1.00 85.56 107 ALA A CA 1
ATOM 842 C C . ALA A 1 107 ? 14.489 -3.498 17.890 1.00 85.56 107 ALA A C 1
ATOM 844 O O . ALA A 1 107 ? 13.335 -3.644 18.309 1.00 85.56 107 ALA A O 1
ATOM 845 N N . THR A 1 108 ? 14.944 -2.359 17.380 1.00 90.25 108 THR A N 1
ATOM 846 C CA . THR A 1 108 ? 14.123 -1.185 17.102 1.00 90.25 108 THR A CA 1
ATOM 847 C C . THR A 1 108 ? 13.752 -1.156 15.627 1.00 90.25 108 THR A C 1
ATOM 849 O O . THR A 1 108 ? 14.532 -1.583 14.772 1.00 90.25 108 THR A O 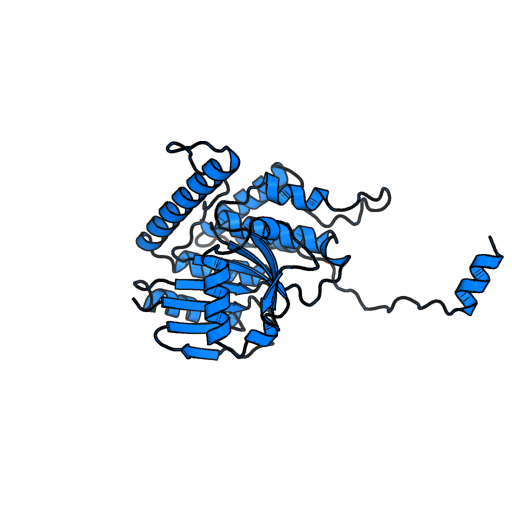1
ATOM 852 N N . VAL A 1 109 ? 12.567 -0.630 15.335 1.00 92.00 109 VAL A N 1
ATOM 853 C CA . VAL A 1 109 ? 12.119 -0.392 13.963 1.00 92.00 109 VAL A CA 1
ATOM 854 C C . VAL A 1 109 ? 12.974 0.737 13.362 1.00 92.00 109 VAL A C 1
ATOM 856 O O . VAL A 1 109 ? 13.167 1.758 14.028 1.00 92.00 109 VAL A O 1
ATOM 859 N N . PRO A 1 110 ? 13.576 0.545 12.176 1.00 93.12 110 PRO A N 1
ATOM 860 C CA . PRO A 1 110 ? 14.390 1.567 11.533 1.00 93.12 110 PRO A CA 1
ATOM 861 C C . PRO A 1 110 ? 13.511 2.659 10.916 1.00 93.12 110 PRO A C 1
ATOM 863 O O . PRO A 1 110 ? 12.318 2.467 10.704 1.00 93.12 110 PRO A O 1
ATOM 866 N N . GLN A 1 111 ? 14.123 3.793 10.579 1.00 93.00 111 GLN A N 1
ATOM 867 C CA . GLN A 1 111 ? 13.443 4.875 9.868 1.00 93.00 111 GLN A CA 1
ATOM 868 C C . GLN A 1 111 ? 12.812 4.376 8.558 1.00 93.00 111 GLN A C 1
ATOM 870 O O . GLN A 1 111 ? 13.385 3.551 7.843 1.00 93.00 111 GLN A O 1
ATOM 875 N N . GLY A 1 112 ? 11.649 4.923 8.237 1.00 91.88 112 GLY A N 1
ATOM 876 C CA . GLY A 1 112 ? 10.834 4.617 7.075 1.00 91.88 112 GLY A CA 1
ATOM 877 C C . GLY A 1 112 ? 9.780 3.545 7.331 1.00 91.88 112 GLY A C 1
ATOM 878 O O . GLY A 1 112 ? 8.936 3.346 6.468 1.00 91.88 112 GLY A O 1
ATOM 879 N N . HIS A 1 113 ? 9.817 2.851 8.468 1.00 95.19 113 HIS A N 1
ATOM 880 C CA . HIS A 1 113 ? 8.934 1.729 8.769 1.00 95.19 113 HIS A CA 1
ATOM 881 C C . HIS A 1 113 ? 7.856 2.135 9.781 1.00 95.19 113 HIS A C 1
ATOM 883 O O . HIS A 1 113 ? 8.173 2.347 10.947 1.00 95.19 113 HIS A O 1
ATOM 889 N N . ASP A 1 114 ? 6.591 2.157 9.352 1.00 95.69 114 ASP A N 1
ATOM 890 C CA . ASP A 1 114 ? 5.440 2.533 10.196 1.00 95.69 114 ASP A CA 1
ATOM 891 C C . ASP A 1 114 ? 5.602 3.917 10.871 1.00 95.69 114 ASP A C 1
ATOM 893 O O . ASP A 1 114 ? 5.148 4.141 11.990 1.00 95.69 114 ASP A O 1
ATOM 897 N N . ASP A 1 115 ? 6.276 4.859 10.194 1.00 96.62 115 ASP A N 1
ATOM 898 C CA . ASP A 1 115 ? 6.493 6.229 10.691 1.00 96.62 115 ASP A CA 1
ATOM 899 C C . ASP A 1 115 ? 5.230 7.103 10.597 1.00 96.62 115 ASP A C 1
ATOM 901 O O . ASP A 1 115 ? 5.115 8.113 11.295 1.00 96.62 115 ASP A O 1
ATOM 905 N N . VAL A 1 116 ? 4.272 6.728 9.742 1.00 96.25 116 VAL A N 1
ATOM 906 C CA . VAL A 1 116 ? 2.946 7.357 9.646 1.00 96.25 116 VAL A CA 1
ATOM 907 C C . VAL A 1 116 ? 1.881 6.282 9.887 1.00 96.25 116 VAL A C 1
ATOM 909 O O . VAL A 1 116 ? 1.144 5.914 8.968 1.00 96.25 116 VAL A O 1
ATOM 912 N N . PRO A 1 117 ? 1.792 5.734 11.107 1.00 95.00 117 PRO A N 1
ATOM 913 C CA . PRO A 1 117 ? 0.928 4.599 11.387 1.00 95.00 117 PRO A CA 1
ATOM 914 C C . PRO A 1 117 ? -0.546 4.955 11.180 1.00 95.00 117 PRO A C 1
ATOM 916 O O . PRO A 1 117 ? -0.994 6.082 11.435 1.00 95.00 117 PRO A O 1
ATOM 919 N N . LEU A 1 118 ? -1.317 3.965 10.737 1.00 94.06 118 LEU A N 1
ATOM 920 C CA . LEU A 1 118 ? -2.773 4.029 10.681 1.00 94.06 118 LEU A CA 1
ATOM 921 C C . LEU A 1 118 ? -3.351 3.176 11.812 1.00 94.06 118 LEU A C 1
ATOM 923 O O . LEU A 1 118 ? -2.823 2.127 12.160 1.00 94.06 118 LEU A O 1
ATOM 927 N N . GLY A 1 119 ? -4.466 3.603 12.396 1.00 91.50 119 GLY A N 1
ATOM 928 C CA . GLY A 1 119 ? -5.161 2.864 13.454 1.00 91.50 119 GLY A CA 1
ATOM 929 C C . GLY A 1 119 ? -5.986 1.681 12.935 1.00 91.50 119 GLY A C 1
ATOM 930 O O . GLY A 1 119 ? -6.997 1.339 13.545 1.00 91.50 119 GLY A O 1
ATOM 931 N N . LEU A 1 120 ? -5.634 1.115 11.782 1.00 94.38 120 LEU A N 1
ATOM 932 C CA . LEU A 1 120 ? -6.361 0.036 11.119 1.00 94.38 120 LEU A CA 1
ATOM 933 C C . LEU A 1 120 ? -5.428 -0.745 10.192 1.00 94.38 120 LEU A C 1
ATOM 935 O O . LEU A 1 120 ? -4.453 -0.196 9.686 1.00 94.38 120 LEU A O 1
ATOM 939 N N . ASP A 1 121 ? -5.750 -2.014 9.948 1.00 94.62 121 ASP A N 1
ATOM 940 C CA . ASP A 1 121 ? -4.941 -2.857 9.069 1.00 94.62 121 ASP A CA 1
ATOM 941 C C . ASP A 1 121 ? -5.231 -2.514 7.603 1.00 94.62 121 ASP A C 1
ATOM 943 O O . ASP A 1 121 ? -6.377 -2.608 7.157 1.00 94.62 121 ASP A O 1
ATOM 947 N N . ILE A 1 122 ? -4.208 -2.143 6.836 1.00 96.19 122 ILE A N 1
ATOM 948 C CA . ILE A 1 122 ? -4.366 -1.804 5.418 1.00 96.19 122 ILE A CA 1
ATOM 949 C C . ILE A 1 122 ? -3.558 -2.715 4.497 1.00 96.19 122 ILE A C 1
ATOM 951 O O . ILE A 1 122 ? -2.447 -3.146 4.817 1.00 96.19 122 ILE A O 1
ATOM 955 N N . CYS A 1 123 ? -4.114 -2.963 3.315 1.00 96.81 123 CYS A N 1
ATOM 956 C CA . CYS A 1 123 ? -3.419 -3.568 2.191 1.00 96.81 123 CYS A CA 1
ATOM 957 C C . CYS A 1 123 ? -3.558 -2.662 0.960 1.00 96.81 123 CYS A C 1
ATOM 959 O O . CYS A 1 123 ? -4.671 -2.388 0.509 1.00 96.81 123 CYS A O 1
ATOM 961 N N . ILE A 1 124 ? -2.428 -2.174 0.444 1.00 97.75 124 ILE A N 1
ATOM 962 C CA . ILE A 1 124 ? -2.354 -1.417 -0.811 1.00 97.75 124 ILE A CA 1
ATOM 963 C C . ILE A 1 124 ? -2.182 -2.420 -1.947 1.00 97.75 124 ILE A C 1
ATOM 965 O O . ILE A 1 124 ? -1.209 -3.175 -1.960 1.00 97.75 124 ILE A O 1
ATOM 969 N N . VAL A 1 125 ? -3.112 -2.423 -2.897 1.00 95.62 125 VAL A N 1
ATOM 970 C CA . VAL A 1 125 ? -3.139 -3.391 -3.991 1.00 95.62 125 VAL A CA 1
ATOM 971 C C . VAL A 1 125 ? -2.879 -2.718 -5.324 1.00 95.62 125 VAL A C 1
ATOM 973 O O . VAL A 1 125 ? -3.623 -1.829 -5.726 1.00 95.62 125 VAL A O 1
ATOM 976 N N . GLN A 1 126 ? -1.860 -3.184 -6.035 1.00 94.50 126 GLN A N 1
ATOM 977 C CA . GLN A 1 126 ? -1.670 -2.917 -7.451 1.00 94.50 126 GLN A CA 1
ATOM 978 C C . GLN A 1 126 ? -2.489 -3.918 -8.268 1.00 94.50 126 GLN A C 1
ATOM 980 O O . GLN A 1 126 ? -2.290 -5.125 -8.145 1.00 94.50 126 GLN A O 1
ATOM 985 N N . GLN A 1 127 ? -3.384 -3.412 -9.112 1.00 90.25 127 GLN A N 1
ATOM 986 C CA . GLN A 1 127 ? -4.116 -4.228 -10.075 1.00 90.25 127 GLN A CA 1
ATOM 987 C C . GLN A 1 127 ? -3.212 -4.561 -11.273 1.00 90.25 127 GLN A C 1
ATOM 989 O O . GLN A 1 127 ? -2.582 -3.670 -11.845 1.00 90.25 127 GLN A O 1
ATOM 994 N N . CYS A 1 128 ? -3.151 -5.836 -11.652 1.00 90.50 128 CYS A N 1
ATOM 995 C CA . CYS A 1 128 ? -2.209 -6.356 -12.647 1.00 90.50 128 CYS A CA 1
ATOM 996 C C . CYS A 1 128 ? -2.872 -6.928 -13.909 1.00 90.50 128 CYS A C 1
ATOM 998 O O . CYS A 1 128 ? -2.159 -7.409 -14.781 1.00 90.50 128 CYS A O 1
ATOM 1000 N N . ASP A 1 129 ? -4.196 -6.803 -14.063 1.00 84.88 129 ASP A N 1
ATOM 1001 C CA . ASP A 1 129 ? -4.954 -7.358 -15.203 1.00 84.88 129 ASP A CA 1
ATOM 1002 C C . ASP A 1 129 ? -4.457 -6.909 -16.592 1.00 84.88 129 ASP A C 1
ATOM 1004 O O . ASP A 1 129 ? -4.718 -7.579 -17.590 1.00 84.88 129 ASP A O 1
ATOM 1008 N N . LEU A 1 130 ? -3.762 -5.770 -16.667 1.00 78.50 130 LEU A N 1
ATOM 1009 C CA . LEU A 1 130 ? -3.225 -5.201 -17.907 1.00 78.50 130 LEU A CA 1
ATOM 1010 C C . LEU A 1 130 ? -1.708 -5.386 -18.066 1.00 78.50 130 LEU A C 1
ATOM 1012 O O . LEU A 1 130 ? -1.155 -4.872 -19.033 1.00 78.50 130 LEU A O 1
ATOM 1016 N N . LEU A 1 131 ? -1.033 -6.054 -17.125 1.00 78.44 131 LEU A N 1
ATOM 1017 C CA . LEU A 1 131 ? 0.408 -6.298 -17.196 1.00 78.44 131 LEU A CA 1
ATOM 1018 C C . LEU A 1 131 ? 0.670 -7.628 -17.902 1.00 78.44 131 LEU A C 1
ATOM 1020 O O . LEU A 1 131 ? 0.279 -8.682 -17.403 1.00 78.44 131 LEU A O 1
ATOM 1024 N N . ASP A 1 132 ? 1.346 -7.583 -19.047 1.00 70.44 132 ASP A N 1
ATOM 1025 C CA . ASP A 1 132 ? 1.865 -8.788 -19.690 1.00 70.44 132 ASP A CA 1
ATOM 1026 C C . ASP A 1 132 ? 3.208 -9.270 -19.079 1.00 70.44 132 ASP A C 1
ATOM 1028 O O . ASP A 1 132 ? 3.783 -8.655 -18.170 1.00 70.44 132 ASP A O 1
ATOM 1032 N N . GLU A 1 133 ? 3.713 -10.410 -19.572 1.00 69.06 133 GLU A N 1
ATOM 1033 C CA . GLU A 1 133 ? 4.967 -11.037 -19.116 1.00 69.06 133 GLU A CA 1
ATOM 1034 C C . GLU A 1 133 ? 6.197 -10.125 -19.202 1.00 69.06 133 GLU A C 1
ATOM 1036 O O . GLU A 1 133 ? 7.140 -10.322 -18.442 1.00 69.06 133 GLU A O 1
ATOM 1041 N N . LEU A 1 134 ? 6.221 -9.132 -20.090 1.00 65.19 134 LEU A N 1
ATOM 1042 C CA . LEU A 1 134 ? 7.355 -8.220 -20.258 1.00 65.19 134 LEU A CA 1
ATOM 1043 C C . LEU A 1 134 ? 7.083 -6.851 -19.627 1.00 65.19 134 LEU A C 1
ATOM 1045 O O . LEU A 1 134 ? 8.017 -6.176 -19.187 1.00 65.19 134 LEU A O 1
ATOM 1049 N N . ASP A 1 135 ? 5.814 -6.470 -19.524 1.00 77.50 135 ASP A N 1
ATOM 1050 C CA . ASP A 1 135 ? 5.365 -5.178 -19.036 1.00 77.50 135 ASP A CA 1
ATOM 1051 C C . ASP A 1 135 ? 5.746 -4.964 -17.574 1.00 77.50 135 ASP A C 1
ATOM 1053 O O . ASP A 1 135 ? 6.104 -3.851 -17.194 1.00 77.50 135 ASP A O 1
ATOM 1057 N N . HIS A 1 136 ? 5.734 -6.005 -16.738 1.00 77.69 136 HIS A N 1
ATOM 1058 C CA . HIS A 1 136 ? 6.062 -5.860 -15.315 1.00 77.69 136 HIS A CA 1
ATOM 1059 C C . HIS A 1 136 ? 7.499 -5.361 -15.056 1.00 77.69 136 HIS A C 1
ATOM 1061 O O . HIS A 1 136 ? 7.750 -4.748 -14.018 1.00 77.69 136 HIS A O 1
ATOM 1067 N N . LEU A 1 137 ? 8.429 -5.570 -16.000 1.00 82.75 137 LEU A N 1
ATOM 1068 C CA . LEU A 1 137 ? 9.809 -5.066 -15.933 1.00 82.75 137 LEU A CA 1
ATOM 1069 C C . LEU A 1 137 ? 9.985 -3.690 -16.584 1.00 82.75 137 LEU A C 1
ATOM 1071 O O . LEU A 1 137 ? 11.092 -3.144 -16.567 1.00 82.75 137 LEU A O 1
ATOM 1075 N N . LEU A 1 138 ? 8.928 -3.111 -17.163 1.00 82.50 138 LEU A N 1
ATOM 1076 C CA . LEU A 1 138 ? 9.003 -1.759 -17.702 1.00 82.50 138 LEU A CA 1
ATOM 1077 C C . LEU A 1 138 ? 9.291 -0.760 -16.572 1.00 82.50 138 LEU A C 1
ATOM 1079 O O . LEU A 1 138 ? 8.681 -0.859 -15.501 1.00 82.50 138 LEU A O 1
ATOM 1083 N N . PRO A 1 139 ? 10.153 0.248 -16.811 1.00 84.00 139 PRO A N 1
ATOM 1084 C CA . PRO A 1 139 ? 10.519 1.254 -15.814 1.00 84.00 139 PRO A CA 1
ATOM 1085 C C . PRO A 1 139 ? 9.340 1.864 -15.069 1.00 84.00 139 PRO A C 1
ATOM 1087 O O . PRO A 1 139 ? 9.399 2.003 -13.854 1.00 84.00 139 PRO A O 1
ATOM 1090 N N . GLN A 1 140 ? 8.245 2.154 -15.768 1.00 84.12 140 GLN A N 1
ATOM 1091 C CA . GLN A 1 140 ? 7.038 2.692 -15.150 1.00 84.12 140 GLN A CA 1
ATOM 1092 C C . GLN A 1 140 ? 6.353 1.759 -14.148 1.00 84.12 140 GLN A C 1
ATOM 1094 O O . GLN A 1 140 ? 5.888 2.208 -13.106 1.00 84.12 140 GLN A O 1
ATOM 1099 N N . ASN A 1 141 ? 6.297 0.462 -14.445 1.00 86.50 141 ASN A N 1
ATOM 1100 C CA . ASN A 1 141 ? 5.608 -0.516 -13.613 1.00 86.50 141 ASN A CA 1
ATOM 1101 C C . ASN A 1 141 ? 6.455 -0.846 -12.388 1.00 86.50 141 ASN A C 1
ATOM 1103 O O . ASN A 1 141 ? 5.926 -0.970 -11.284 1.00 86.50 141 ASN A O 1
ATOM 1107 N N . VAL A 1 142 ? 7.777 -0.868 -12.562 1.00 88.06 142 VAL A N 1
ATOM 1108 C CA . VAL A 1 142 ? 8.722 -0.944 -11.451 1.00 88.06 142 VAL A CA 1
ATOM 1109 C C . VAL A 1 142 ? 8.658 0.319 -10.590 1.00 88.06 142 VAL A C 1
ATOM 1111 O O . VAL A 1 142 ? 8.568 0.203 -9.372 1.00 88.06 142 VAL A O 1
ATOM 1114 N N . ALA A 1 143 ? 8.636 1.520 -11.175 1.00 89.00 143 ALA A N 1
ATOM 1115 C CA . ALA A 1 143 ? 8.515 2.772 -10.423 1.00 89.00 143 ALA A CA 1
ATOM 1116 C C . ALA A 1 143 ? 7.191 2.850 -9.644 1.00 89.00 143 ALA A C 1
ATOM 1118 O O . ALA A 1 143 ? 7.176 3.247 -8.474 1.00 89.00 143 ALA A O 1
ATOM 1119 N N . LEU A 1 144 ? 6.089 2.394 -10.247 1.00 91.38 144 LEU A N 1
ATOM 1120 C CA . LEU A 1 144 ? 4.803 2.250 -9.574 1.00 91.38 144 LEU A CA 1
ATOM 1121 C C . LEU A 1 144 ? 4.898 1.275 -8.393 1.00 91.38 144 LEU A C 1
ATOM 1123 O O . LEU A 1 144 ? 4.559 1.644 -7.269 1.00 91.38 144 LEU A O 1
ATOM 1127 N N . GLN A 1 145 ? 5.411 0.064 -8.617 1.00 92.50 145 GLN A N 1
ATOM 1128 C CA . GLN A 1 145 ? 5.609 -0.937 -7.566 1.00 92.50 145 GLN A CA 1
ATOM 1129 C C . GLN A 1 145 ? 6.478 -0.381 -6.427 1.00 92.50 145 GLN A C 1
ATOM 1131 O O . GLN A 1 145 ? 6.144 -0.550 -5.254 1.00 92.50 145 GLN A O 1
ATOM 1136 N N . GLN A 1 146 ? 7.571 0.316 -6.751 1.00 93.50 146 GLN A N 1
ATOM 1137 C CA . GLN A 1 146 ? 8.436 0.961 -5.766 1.00 93.50 146 GLN A CA 1
ATOM 1138 C C . GLN A 1 146 ? 7.682 2.009 -4.945 1.00 93.50 146 GLN A C 1
ATOM 1140 O O . GLN A 1 146 ? 7.801 2.033 -3.721 1.00 93.50 146 GLN A O 1
ATOM 1145 N N . THR A 1 147 ? 6.882 2.843 -5.608 1.00 95.25 147 THR A N 1
ATOM 1146 C CA . THR A 1 147 ? 6.100 3.907 -4.970 1.00 95.25 147 THR A CA 1
ATOM 1147 C C . THR A 1 147 ? 5.036 3.338 -4.031 1.00 95.25 147 THR A C 1
ATOM 1149 O O . THR A 1 147 ? 4.921 3.779 -2.886 1.00 95.25 147 THR A O 1
ATOM 1152 N N . LEU A 1 148 ? 4.288 2.324 -4.472 1.00 96.81 148 LEU A N 1
ATOM 1153 C CA . LEU A 1 148 ? 3.246 1.690 -3.660 1.00 96.81 148 LEU A CA 1
ATOM 1154 C C . LEU A 1 148 ? 3.831 0.926 -2.470 1.00 96.81 148 LEU A C 1
ATOM 1156 O O . LEU A 1 148 ? 3.312 1.033 -1.360 1.00 96.81 148 LEU A O 1
ATOM 1160 N N . ARG A 1 149 ? 4.944 0.209 -2.668 1.00 96.62 149 ARG A N 1
ATOM 1161 C CA . ARG A 1 149 ? 5.673 -0.456 -1.577 1.00 96.62 149 ARG A CA 1
ATOM 1162 C C . ARG A 1 149 ? 6.259 0.544 -0.587 1.00 96.62 149 ARG A C 1
ATOM 1164 O O . ARG A 1 149 ? 6.228 0.290 0.612 1.00 96.62 149 ARG A O 1
ATOM 1171 N N . PHE A 1 150 ? 6.743 1.691 -1.062 1.00 97.12 150 PHE A N 1
ATOM 1172 C CA . PHE A 1 150 ? 7.199 2.779 -0.199 1.00 97.12 150 PHE A CA 1
ATOM 1173 C C . PHE A 1 150 ? 6.055 3.308 0.676 1.00 97.12 150 PHE A C 1
ATOM 1175 O O . PHE A 1 150 ? 6.207 3.376 1.894 1.00 97.12 150 PHE A O 1
ATOM 1182 N N . MET A 1 151 ? 4.894 3.616 0.088 1.00 97.88 151 MET A N 1
ATOM 1183 C CA . MET A 1 151 ? 3.716 4.050 0.850 1.00 97.88 151 MET A CA 1
ATOM 1184 C C . MET A 1 151 ? 3.277 2.987 1.859 1.00 97.88 151 MET A C 1
ATOM 1186 O O . MET A 1 151 ? 2.993 3.311 3.011 1.00 97.88 151 MET A O 1
ATOM 1190 N N . ALA A 1 152 ? 3.269 1.717 1.448 1.00 97.69 152 ALA A N 1
ATOM 1191 C CA . ALA A 1 152 ? 2.918 0.614 2.328 1.00 97.69 152 ALA A CA 1
ATOM 1192 C C . ALA A 1 152 ? 3.874 0.523 3.526 1.00 97.69 152 ALA A C 1
ATOM 1194 O O . ALA A 1 152 ? 3.426 0.458 4.666 1.00 97.69 152 ALA A O 1
ATOM 1195 N N . LEU A 1 153 ? 5.184 0.603 3.285 1.00 97.19 153 LEU A N 1
ATOM 1196 C CA . LEU A 1 153 ? 6.210 0.563 4.326 1.00 97.19 153 LEU A CA 1
ATOM 1197 C C . LEU A 1 153 ? 6.038 1.688 5.362 1.00 97.19 153 LEU A C 1
ATOM 1199 O O . LEU A 1 153 ? 6.101 1.430 6.565 1.00 97.19 153 LEU A O 1
ATOM 1203 N N . ILE A 1 154 ? 5.767 2.912 4.901 1.00 97.69 154 ILE A N 1
ATOM 1204 C CA . ILE A 1 154 ? 5.601 4.095 5.761 1.00 97.69 154 ILE A CA 1
ATOM 1205 C C . ILE A 1 154 ? 4.368 3.989 6.664 1.00 97.69 154 ILE A C 1
ATOM 1207 O O . ILE A 1 154 ? 4.394 4.486 7.788 1.00 97.69 154 ILE A O 1
ATOM 1211 N N . HIS A 1 155 ? 3.314 3.323 6.196 1.00 97.56 155 HIS A N 1
ATOM 1212 C CA . HIS A 1 155 ? 2.077 3.105 6.950 1.00 97.56 155 HIS A CA 1
ATOM 1213 C C . HIS A 1 155 ? 2.024 1.763 7.696 1.00 97.56 155 HIS A C 1
ATOM 1215 O O . HIS A 1 155 ? 0.973 1.405 8.224 1.00 97.56 155 HIS A O 1
ATOM 1221 N N . GLY A 1 156 ? 3.109 0.982 7.669 1.00 95.81 156 GLY A N 1
ATOM 1222 C CA . GLY A 1 156 ? 3.138 -0.363 8.243 1.00 95.81 156 GLY A CA 1
ATOM 1223 C C . GLY A 1 156 ? 2.164 -1.348 7.579 1.00 95.81 156 GLY A C 1
ATOM 1224 O O . GLY A 1 156 ? 1.734 -2.320 8.194 1.00 95.81 156 GLY A O 1
ATOM 1225 N N . ALA A 1 157 ? 1.810 -1.089 6.323 1.00 96.44 157 ALA A N 1
ATOM 1226 C CA . ALA A 1 157 ? 0.804 -1.799 5.553 1.00 96.44 157 ALA A CA 1
ATOM 1227 C C . ALA A 1 157 ? 1.324 -3.084 4.905 1.00 96.44 157 ALA A C 1
ATOM 1229 O O . ALA A 1 157 ? 2.524 -3.296 4.726 1.00 96.44 157 ALA A O 1
ATOM 1230 N N . THR A 1 158 ? 0.373 -3.884 4.431 1.00 96.12 158 THR A N 1
ATOM 1231 C CA . THR A 1 158 ? 0.629 -4.909 3.416 1.00 96.12 158 THR A CA 1
ATOM 1232 C C . THR A 1 158 ? 0.643 -4.262 2.029 1.00 96.12 158 THR A C 1
ATOM 1234 O O . THR A 1 158 ? -0.157 -3.367 1.751 1.00 96.12 158 THR A O 1
ATOM 1237 N N . TYR A 1 159 ? 1.497 -4.741 1.131 1.00 96.81 159 TYR A N 1
ATOM 1238 C CA . TYR A 1 159 ? 1.401 -4.455 -0.303 1.00 96.81 159 TYR A CA 1
ATOM 1239 C C . TYR A 1 159 ? 1.108 -5.747 -1.067 1.00 96.81 159 TYR A C 1
ATOM 1241 O O . TYR A 1 159 ? 1.691 -6.782 -0.749 1.00 96.81 159 TYR A O 1
ATOM 1249 N N . ALA A 1 160 ? 0.244 -5.692 -2.077 1.00 95.62 160 ALA A N 1
ATOM 1250 C CA . ALA A 1 160 ? -0.030 -6.826 -2.952 1.00 95.62 160 ALA A CA 1
ATOM 1251 C C . ALA A 1 160 ? -0.094 -6.408 -4.425 1.00 95.62 160 ALA A C 1
ATOM 1253 O O . ALA A 1 160 ? -0.552 -5.314 -4.747 1.00 95.62 160 ALA A O 1
ATOM 1254 N N . ALA A 1 161 ? 0.317 -7.304 -5.316 1.00 94.50 161 ALA A N 1
ATOM 1255 C CA . ALA A 1 161 ? 0.086 -7.215 -6.752 1.00 94.50 161 ALA A CA 1
ATOM 1256 C C . ALA A 1 161 ? -0.882 -8.340 -7.133 1.00 94.50 161 ALA A C 1
ATOM 1258 O O . ALA A 1 161 ? -0.578 -9.512 -6.896 1.00 94.50 161 ALA A O 1
ATOM 1259 N N . VAL A 1 162 ? -2.063 -7.998 -7.646 1.00 93.00 162 VAL A N 1
ATOM 1260 C CA . VAL A 1 162 ? -3.184 -8.936 -7.816 1.00 93.00 162 VAL A CA 1
ATOM 1261 C C . VAL A 1 162 ? -3.830 -8.738 -9.183 1.00 93.00 162 VAL A C 1
ATOM 1263 O O . VAL A 1 162 ? -3.969 -7.609 -9.637 1.00 93.00 162 VAL A O 1
ATOM 1266 N N . SER A 1 163 ? -4.246 -9.831 -9.815 1.00 91.94 163 SER A N 1
ATOM 1267 C CA . SER A 1 163 ? -5.092 -9.835 -11.016 1.00 91.94 163 SER A CA 1
ATOM 1268 C C . SER A 1 163 ? -6.460 -10.439 -10.700 1.00 91.94 163 SER A C 1
ATOM 1270 O O . SER A 1 163 ? -6.586 -11.274 -9.802 1.00 91.94 163 SER A O 1
ATOM 1272 N N . GLY A 1 164 ? -7.489 -10.029 -11.438 1.00 87.06 164 GLY A N 1
ATOM 1273 C CA . GLY A 1 164 ? -8.843 -10.572 -11.364 1.00 87.06 164 GLY A CA 1
ATOM 1274 C C . GLY A 1 164 ? -9.759 -9.911 -10.335 1.00 87.06 164 GLY A C 1
ATOM 1275 O O . GLY A 1 164 ? -10.900 -10.346 -10.168 1.00 87.06 164 GLY A O 1
ATOM 1276 N N . LEU A 1 165 ? -9.318 -8.839 -9.663 1.00 85.19 165 LEU A N 1
ATOM 1277 C CA . LEU A 1 165 ? -10.105 -8.177 -8.612 1.00 85.19 165 LEU A CA 1
ATOM 1278 C C . LEU A 1 165 ? -11.452 -7.636 -9.098 1.00 85.19 165 LEU A C 1
ATOM 1280 O O . LEU A 1 165 ? -12.422 -7.648 -8.338 1.00 85.19 165 LEU A O 1
ATOM 1284 N N . GLU A 1 166 ? -11.547 -7.189 -10.353 1.00 80.31 166 GLU A N 1
ATOM 1285 C CA . GLU A 1 166 ? -12.806 -6.689 -10.919 1.00 80.31 166 GLU A CA 1
ATOM 1286 C C . GLU A 1 166 ? -13.924 -7.737 -10.862 1.00 80.31 166 GLU A C 1
ATOM 1288 O O . GLU A 1 166 ? -15.085 -7.398 -10.612 1.00 80.31 166 GLU A O 1
ATOM 1293 N N . ARG A 1 167 ? -13.576 -9.023 -11.005 1.00 79.50 167 ARG A N 1
ATOM 1294 C CA . ARG A 1 167 ? -14.534 -10.138 -10.951 1.00 79.50 167 ARG A CA 1
ATOM 1295 C C . ARG A 1 167 ? -15.148 -10.300 -9.561 1.00 79.50 167 ARG A C 1
ATOM 1297 O O . ARG A 1 167 ? -16.295 -10.728 -9.440 1.00 79.50 167 ARG A O 1
ATOM 1304 N N . LEU A 1 168 ? -14.431 -9.873 -8.519 1.00 76.25 168 LEU A N 1
ATOM 1305 C CA . LEU A 1 168 ? -14.900 -9.913 -7.136 1.00 76.25 168 LEU A CA 1
ATOM 1306 C C . LEU A 1 168 ? -15.763 -8.713 -6.734 1.00 76.25 168 LEU A C 1
ATOM 1308 O O . LEU A 1 168 ? -16.409 -8.761 -5.688 1.00 76.25 168 LEU A O 1
ATOM 1312 N N . GLY A 1 169 ? -15.840 -7.644 -7.537 1.00 68.50 169 GLY A N 1
ATOM 1313 C CA . GLY A 1 169 ? -16.549 -6.407 -7.165 1.00 68.50 169 GLY A CA 1
ATOM 1314 C C . GLY A 1 169 ? -18.018 -6.621 -6.756 1.00 68.50 169 GLY A C 1
ATOM 1315 O O . GLY A 1 169 ? -18.609 -5.844 -5.991 1.00 68.50 169 GLY A O 1
ATOM 1316 N N . HIS A 1 170 ? -18.622 -7.725 -7.204 1.00 72.44 170 HIS A N 1
ATOM 1317 C CA . HIS A 1 170 ? -19.987 -8.107 -6.863 1.00 72.44 170 HIS A CA 1
ATOM 1318 C C . HIS A 1 170 ? -20.109 -9.154 -5.738 1.00 72.44 170 HIS A C 1
ATOM 1320 O O . HIS A 1 170 ? -21.163 -9.192 -5.095 1.00 72.44 170 HIS A O 1
ATOM 1326 N N . ASP A 1 171 ? -19.045 -9.876 -5.394 1.00 80.31 171 ASP A N 1
ATOM 1327 C CA . ASP A 1 171 ? -19.032 -10.944 -4.388 1.00 80.31 171 ASP A CA 1
ATOM 1328 C C . ASP A 1 171 ? -18.373 -10.465 -3.084 1.00 80.31 171 ASP A C 1
ATOM 1330 O O . ASP A 1 171 ? -17.168 -10.565 -2.863 1.00 80.31 171 ASP A O 1
ATOM 1334 N N . GLY A 1 172 ? -19.188 -9.885 -2.199 1.00 78.56 172 GLY A N 1
ATOM 1335 C CA . GLY A 1 172 ? -18.679 -9.365 -0.932 1.00 78.56 172 GLY A CA 1
ATOM 1336 C C . GLY A 1 172 ? -18.093 -10.434 0.010 1.00 78.56 172 GLY A C 1
ATOM 1337 O O . GLY A 1 172 ? -17.082 -10.132 0.639 1.00 78.56 172 GLY A O 1
ATOM 1338 N N . PRO A 1 173 ? -18.655 -11.658 0.131 1.00 84.81 173 PRO A N 1
ATOM 1339 C CA . PRO A 1 173 ? -18.008 -12.729 0.890 1.00 84.81 173 PRO A CA 1
ATOM 1340 C C . PRO A 1 173 ? -16.595 -13.060 0.398 1.00 84.81 173 PRO A C 1
ATOM 1342 O O . PRO A 1 173 ? -15.685 -13.162 1.220 1.00 84.81 173 PRO A O 1
ATOM 1345 N N . GLN A 1 174 ? -16.391 -13.172 -0.919 1.00 85.44 174 GLN A N 1
ATOM 1346 C CA . GLN A 1 174 ? -15.056 -13.424 -1.470 1.00 85.44 174 GLN A CA 1
ATOM 1347 C C . GLN A 1 174 ? -14.097 -12.256 -1.233 1.00 85.44 174 GLN A C 1
ATOM 1349 O O . GLN A 1 174 ? -12.943 -12.484 -0.888 1.00 85.44 174 GLN A O 1
ATOM 1354 N N . LEU A 1 175 ? -14.569 -11.010 -1.328 1.00 83.56 175 LEU A N 1
ATOM 1355 C CA . LEU A 1 175 ? -13.753 -9.838 -0.996 1.00 83.56 175 LEU A CA 1
ATOM 1356 C C . LEU A 1 175 ? -13.305 -9.821 0.469 1.00 83.56 175 LEU A C 1
ATOM 1358 O O . LEU A 1 175 ? -12.164 -9.458 0.757 1.00 83.56 175 LEU A O 1
ATOM 1362 N N . VAL A 1 176 ? -14.184 -10.210 1.399 1.00 86.94 176 VAL A N 1
ATOM 1363 C CA . VAL A 1 176 ? -13.826 -10.340 2.820 1.00 86.94 176 VAL A CA 1
ATOM 1364 C C . VAL A 1 176 ? -12.762 -11.415 3.002 1.00 86.94 176 VAL A C 1
ATOM 1366 O O . VAL A 1 176 ? -11.764 -11.148 3.667 1.00 86.94 176 VAL A O 1
ATOM 1369 N N . ALA A 1 177 ? -12.950 -12.589 2.392 1.00 88.75 177 ALA A N 1
ATOM 1370 C CA . ALA A 1 177 ? -11.986 -13.683 2.464 1.00 88.75 177 ALA A CA 1
ATOM 1371 C C . ALA A 1 177 ? -10.617 -13.261 1.908 1.00 88.75 177 ALA A C 1
ATOM 1373 O O . ALA A 1 177 ? -9.616 -13.374 2.608 1.00 88.75 177 ALA A O 1
ATOM 1374 N N . LEU A 1 178 ? -10.581 -12.654 0.717 1.00 89.62 178 LEU A N 1
ATOM 1375 C CA . LEU A 1 178 ? -9.343 -12.152 0.123 1.00 89.62 178 LEU A CA 1
ATOM 1376 C C . LEU A 1 178 ? -8.670 -11.104 1.019 1.00 89.62 178 LEU A C 1
ATOM 1378 O O . LEU A 1 178 ? -7.471 -11.171 1.262 1.00 89.62 178 LEU A O 1
ATOM 1382 N N . THR A 1 179 ? -9.435 -10.144 1.548 1.00 90.06 179 THR A N 1
ATOM 1383 C CA . THR A 1 179 ? -8.889 -9.104 2.436 1.00 90.06 179 THR A CA 1
ATOM 1384 C C . THR A 1 179 ? -8.278 -9.715 3.699 1.00 90.06 179 THR A C 1
ATOM 1386 O O . THR A 1 179 ? -7.203 -9.297 4.127 1.00 90.06 179 THR A O 1
ATOM 1389 N N . GLN A 1 180 ? -8.944 -10.711 4.293 1.00 89.44 180 GLN A N 1
ATOM 1390 C CA . GLN A 1 180 ? -8.423 -11.444 5.447 1.00 89.44 180 GLN A CA 1
ATOM 1391 C C . GLN A 1 180 ? -7.141 -12.200 5.094 1.00 89.44 180 GLN A C 1
ATOM 1393 O O . GLN A 1 180 ? -6.176 -12.108 5.848 1.00 89.44 180 GLN A O 1
ATOM 1398 N N . ASP A 1 181 ? -7.098 -12.898 3.962 1.00 89.56 181 ASP A N 1
ATOM 1399 C CA . ASP A 1 181 ? -5.938 -13.694 3.552 1.00 89.56 181 ASP A CA 1
ATOM 1400 C C . ASP A 1 181 ? -4.716 -12.817 3.251 1.00 89.56 181 ASP A C 1
ATOM 1402 O O . ASP A 1 181 ? -3.614 -13.118 3.715 1.00 89.56 181 ASP A O 1
ATOM 1406 N N . LEU A 1 182 ? -4.916 -11.684 2.567 1.00 90.94 182 LEU A N 1
ATOM 1407 C CA . LEU A 1 182 ? -3.846 -10.726 2.278 1.00 90.94 182 LEU A CA 1
ATOM 1408 C C . LEU A 1 182 ? -3.280 -10.100 3.563 1.00 90.94 182 LEU A C 1
ATOM 1410 O O . LEU A 1 182 ? -2.066 -10.033 3.722 1.00 90.94 182 LEU A O 1
ATOM 1414 N N . ILE A 1 183 ? -4.137 -9.670 4.498 1.00 89.19 183 ILE A N 1
ATOM 1415 C CA . ILE A 1 183 ? -3.714 -8.955 5.721 1.00 89.19 183 ILE A CA 1
ATOM 1416 C C . ILE A 1 183 ? -3.202 -9.898 6.818 1.00 89.19 183 ILE A C 1
ATOM 1418 O O . ILE A 1 183 ? -2.318 -9.537 7.598 1.00 89.19 183 ILE A O 1
ATOM 1422 N N . SER A 1 184 ? -3.766 -11.102 6.930 1.00 81.56 184 SER A N 1
ATOM 1423 C CA . SER A 1 184 ? -3.375 -12.075 7.961 1.00 81.56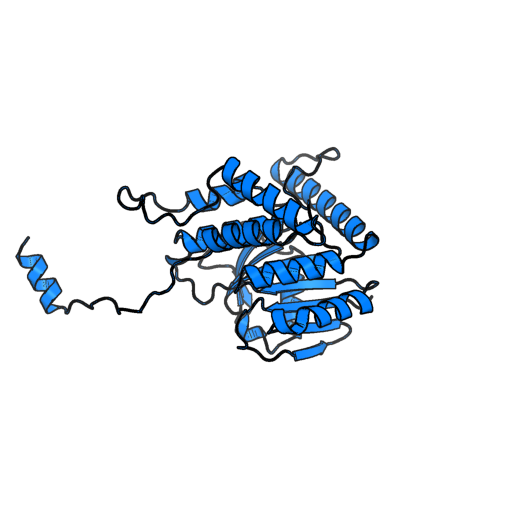 184 SER A CA 1
ATOM 1424 C C . SER A 1 184 ? -2.005 -12.705 7.707 1.00 81.56 184 SER A C 1
ATOM 1426 O O . SER A 1 184 ? -1.473 -13.377 8.593 1.00 81.56 184 SER A O 1
ATOM 1428 N N . ASN A 1 185 ? -1.404 -12.437 6.542 1.00 66.19 185 ASN A N 1
ATOM 1429 C CA . ASN A 1 185 ? -0.074 -12.894 6.152 1.00 66.19 185 ASN A CA 1
ATOM 1430 C C . ASN A 1 185 ? 0.064 -14.426 6.161 1.00 66.19 185 ASN A C 1
ATOM 1432 O O . ASN A 1 185 ? 1.143 -14.952 6.435 1.00 66.19 185 ASN A O 1
ATOM 1436 N N . ALA A 1 186 ? -1.010 -15.155 5.845 1.00 59.44 186 ALA A N 1
ATOM 1437 C CA . ALA A 1 186 ? -1.022 -16.620 5.775 1.00 59.44 186 ALA A CA 1
ATOM 1438 C C . ALA A 1 186 ? -0.292 -17.191 4.536 1.00 59.44 186 ALA A C 1
ATOM 1440 O O . ALA A 1 186 ? -0.489 -18.345 4.167 1.00 59.44 186 ALA A O 1
ATOM 1441 N N . ILE A 1 187 ? 0.534 -16.380 3.876 1.00 59.00 187 ILE A N 1
ATOM 1442 C CA . ILE A 1 187 ? 0.948 -16.565 2.488 1.00 59.00 187 ILE A CA 1
ATOM 1443 C C . ILE A 1 187 ? 2.461 -16.835 2.409 1.00 59.00 187 ILE A C 1
ATOM 1445 O O . ILE A 1 187 ? 3.263 -16.291 3.174 1.00 59.00 187 ILE A O 1
ATOM 1449 N N . GLU A 1 188 ? 2.839 -17.743 1.507 1.00 66.00 188 GLU A N 1
ATOM 1450 C CA . GLU A 1 188 ? 4.177 -18.333 1.414 1.00 66.00 188 GLU A CA 1
ATOM 1451 C C . GLU A 1 188 ? 5.291 -17.304 1.114 1.00 66.00 188 GLU A C 1
ATOM 1453 O O . GLU A 1 188 ? 5.061 -16.316 0.413 1.00 66.00 188 GLU A O 1
ATOM 1458 N N . PRO A 1 189 ? 6.534 -17.519 1.602 1.00 63.28 189 PRO A N 1
ATOM 1459 C CA . PRO A 1 189 ? 7.649 -16.585 1.404 1.00 63.28 189 PRO A CA 1
ATOM 1460 C C . PRO A 1 189 ? 7.981 -16.257 -0.058 1.00 63.28 189 PRO A C 1
ATOM 1462 O O . PRO A 1 189 ? 8.576 -15.211 -0.314 1.00 63.28 189 PRO A O 1
ATOM 1465 N N . GLU A 1 190 ? 7.638 -17.149 -0.985 1.00 67.56 190 GLU A N 1
ATOM 1466 C CA . GLU A 1 190 ? 7.947 -17.053 -2.416 1.00 67.56 190 GLU A CA 1
ATOM 1467 C C . GLU A 1 190 ? 7.185 -15.910 -3.097 1.00 67.56 190 GLU A C 1
ATOM 1469 O O . GLU A 1 190 ? 7.734 -15.245 -3.968 1.00 67.56 190 GLU A O 1
ATOM 1474 N N . MET A 1 191 ? 5.997 -15.563 -2.596 1.00 77.25 191 MET A N 1
ATOM 1475 C CA . MET A 1 191 ? 5.184 -14.467 -3.134 1.00 77.25 191 MET A CA 1
ATOM 1476 C C . MET A 1 191 ? 5.736 -13.070 -2.819 1.00 77.25 191 MET A C 1
ATOM 1478 O O . MET A 1 191 ? 5.155 -12.074 -3.221 1.00 77.25 191 MET A O 1
ATOM 1482 N N . ARG A 1 192 ? 6.853 -12.929 -2.102 1.00 83.44 192 ARG A N 1
ATOM 1483 C CA . ARG A 1 192 ? 7.387 -11.601 -1.727 1.00 83.44 192 ARG A CA 1
ATOM 1484 C C . ARG A 1 192 ? 8.069 -10.866 -2.878 1.00 83.44 192 ARG A C 1
ATOM 1486 O O . ARG A 1 192 ? 8.303 -9.659 -2.794 1.00 83.44 192 ARG A O 1
ATOM 1493 N N . VAL A 1 193 ? 8.389 -11.585 -3.947 1.00 86.19 193 VAL A N 1
ATOM 1494 C CA . VAL A 1 193 ? 8.897 -11.044 -5.208 1.00 86.19 193 VAL A CA 1
ATOM 1495 C C . VAL A 1 193 ? 7.816 -11.243 -6.259 1.00 86.19 193 VAL A C 1
ATOM 1497 O O . VAL A 1 193 ? 7.092 -12.229 -6.204 1.00 86.19 193 VAL A O 1
ATOM 1500 N N . TYR A 1 194 ? 7.687 -10.289 -7.178 1.00 88.00 194 TYR A N 1
ATOM 1501 C CA . TYR A 1 194 ? 6.707 -10.391 -8.250 1.00 88.00 194 TYR A CA 1
ATOM 1502 C C . TYR A 1 194 ? 7.007 -11.592 -9.153 1.00 88.00 194 TYR A C 1
ATOM 1504 O O . TYR A 1 194 ? 8.124 -11.717 -9.660 1.00 88.00 194 TYR A O 1
ATOM 1512 N N . ASP A 1 195 ? 5.996 -12.428 -9.367 1.00 88.62 195 ASP A N 1
ATOM 1513 C CA . ASP A 1 195 ? 5.993 -13.515 -10.341 1.00 88.62 195 ASP A CA 1
ATOM 1514 C C . ASP A 1 195 ? 4.795 -13.349 -11.285 1.00 88.62 195 ASP A C 1
ATOM 1516 O O . ASP A 1 195 ? 3.647 -13.226 -10.846 1.00 88.62 195 ASP A O 1
ATOM 1520 N N . VAL A 1 196 ? 5.055 -13.366 -12.594 1.00 87.31 196 VAL A N 1
ATOM 1521 C CA . VAL A 1 196 ? 4.004 -13.265 -13.613 1.00 87.31 196 VAL A CA 1
ATOM 1522 C C . VAL A 1 196 ? 3.046 -14.452 -13.535 1.00 87.31 196 VAL A C 1
ATOM 1524 O O . VAL A 1 196 ? 1.843 -14.265 -13.699 1.00 87.31 196 VAL A O 1
ATOM 1527 N N . ALA A 1 197 ? 3.544 -15.657 -13.240 1.00 88.81 197 ALA A N 1
ATOM 1528 C CA . ALA A 1 197 ? 2.672 -16.815 -13.054 1.00 88.81 197 ALA A CA 1
ATOM 1529 C C . ALA A 1 197 ? 1.770 -16.632 -11.824 1.00 88.81 197 ALA A C 1
ATOM 1531 O O . ALA A 1 197 ? 0.599 -17.017 -11.841 1.00 88.81 197 ALA A O 1
ATOM 1532 N N . GLY A 1 198 ? 2.321 -15.999 -10.784 1.00 89.00 198 GLY A N 1
ATOM 1533 C CA . GLY A 1 198 ? 1.664 -15.763 -9.510 1.00 89.00 198 GLY A CA 1
ATOM 1534 C C . GLY A 1 198 ? 1.218 -17.052 -8.816 1.00 89.00 198 GLY A C 1
ATOM 1535 O O . GLY A 1 198 ? 1.535 -18.172 -9.210 1.00 89.00 198 GLY A O 1
ATOM 1536 N N . SER A 1 199 ? 0.465 -16.885 -7.738 1.00 90.69 199 SER A N 1
ATOM 1537 C CA . SER A 1 199 ? -0.214 -17.966 -7.030 1.00 90.69 199 SER A CA 1
ATOM 1538 C C . SER A 1 199 ? -1.718 -17.780 -7.155 1.00 90.69 199 SER A C 1
ATOM 1540 O O . SER A 1 199 ? -2.269 -16.748 -6.765 1.00 90.69 199 SER A O 1
ATOM 1542 N N . THR A 1 200 ? -2.393 -18.780 -7.714 1.00 91.12 200 THR A N 1
ATOM 1543 C CA . THR A 1 200 ? -3.852 -18.798 -7.826 1.00 91.12 200 THR A CA 1
ATOM 1544 C C . THR A 1 200 ? -4.471 -18.825 -6.429 1.00 91.12 200 THR A C 1
ATOM 1546 O O . THR A 1 200 ? -4.272 -19.782 -5.682 1.00 91.12 200 THR A O 1
ATOM 1549 N N . TRP A 1 201 ? -5.225 -17.782 -6.076 1.00 90.25 201 TRP A N 1
ATOM 1550 C CA . TRP A 1 201 ? -5.988 -17.740 -4.826 1.00 90.25 201 TRP A CA 1
ATOM 1551 C C . TRP A 1 201 ? -7.324 -18.474 -4.986 1.00 90.25 201 TRP A C 1
ATOM 1553 O O . TRP A 1 201 ? -7.702 -19.291 -4.149 1.00 90.25 201 TRP A O 1
ATOM 1563 N N . ASN A 1 202 ? -8.008 -18.229 -6.106 1.00 89.12 202 ASN A N 1
ATOM 1564 C CA . ASN A 1 202 ? -9.174 -18.979 -6.566 1.00 89.12 202 ASN A CA 1
ATOM 1565 C C . ASN A 1 202 ? -9.233 -18.970 -8.108 1.00 89.12 202 ASN A C 1
ATOM 1567 O O . ASN A 1 202 ? -8.338 -18.434 -8.753 1.00 89.12 202 ASN A O 1
ATOM 1571 N N . ASP A 1 203 ? -10.299 -19.516 -8.699 1.00 87.44 203 ASP A N 1
ATOM 1572 C CA . ASP A 1 203 ? -10.464 -19.605 -10.162 1.00 87.44 203 ASP A CA 1
ATOM 1573 C C . ASP A 1 203 ? -10.402 -18.248 -10.900 1.00 87.44 203 ASP A C 1
ATOM 1575 O O . ASP A 1 203 ? -10.171 -18.212 -12.110 1.00 87.44 203 ASP A O 1
ATOM 1579 N N . ASP A 1 204 ? -10.606 -17.136 -10.192 1.00 88.56 204 ASP A N 1
ATOM 1580 C CA . ASP A 1 204 ? -10.708 -15.796 -10.766 1.00 88.56 204 ASP A CA 1
ATOM 1581 C C . ASP A 1 204 ? -9.540 -14.870 -10.424 1.00 88.56 204 ASP A C 1
ATOM 1583 O O . ASP A 1 204 ? -9.319 -13.905 -11.153 1.00 88.56 204 ASP A O 1
ATOM 1587 N N . VAL A 1 205 ? -8.809 -15.136 -9.339 1.00 90.56 205 VAL A N 1
ATOM 1588 C CA . VAL A 1 205 ? -7.861 -14.198 -8.730 1.00 90.56 205 VAL A CA 1
ATOM 1589 C C . VAL A 1 205 ? -6.488 -14.833 -8.596 1.00 90.56 205 VAL A C 1
ATOM 1591 O O . VAL A 1 205 ? -6.328 -15.928 -8.048 1.00 90.56 205 VAL A O 1
ATOM 1594 N N . VAL A 1 206 ? -5.478 -14.085 -9.029 1.00 92.50 206 VAL A N 1
ATOM 1595 C CA . VAL A 1 206 ? -4.070 -14.479 -8.950 1.00 92.50 206 VAL A CA 1
ATOM 1596 C C . VAL A 1 206 ? -3.303 -13.434 -8.154 1.00 92.50 206 VAL A C 1
ATOM 1598 O O . VAL A 1 206 ? -3.412 -12.237 -8.419 1.00 92.50 206 VAL A O 1
ATOM 1601 N N . ILE A 1 207 ? -2.523 -13.887 -7.175 1.00 93.25 207 ILE A N 1
ATOM 1602 C CA . ILE A 1 207 ? -1.629 -13.043 -6.383 1.00 93.25 207 ILE A CA 1
ATOM 1603 C C . ILE A 1 207 ? -0.229 -13.165 -6.982 1.00 93.25 207 ILE A C 1
ATOM 1605 O O . ILE A 1 207 ? 0.408 -14.210 -6.883 1.00 93.25 207 ILE A O 1
ATOM 1609 N N . HIS A 1 208 ? 0.250 -12.094 -7.605 1.00 93.00 208 HIS A N 1
ATOM 1610 C CA . HIS A 1 208 ? 1.575 -12.028 -8.227 1.00 93.00 208 HIS A CA 1
ATOM 1611 C C . HIS A 1 208 ? 2.663 -11.633 -7.236 1.00 93.00 208 HIS A C 1
ATOM 1613 O O . HIS A 1 208 ? 3.818 -12.020 -7.386 1.00 93.00 208 HIS A O 1
ATOM 1619 N N . GLN A 1 209 ? 2.297 -10.845 -6.224 1.00 93.50 209 GLN A N 1
ATOM 1620 C CA . GLN A 1 209 ? 3.190 -10.471 -5.141 1.00 93.50 209 GLN A CA 1
ATOM 1621 C C . GLN A 1 209 ? 2.405 -10.177 -3.866 1.00 93.50 209 GLN A C 1
ATOM 1623 O O . GLN A 1 209 ? 1.329 -9.585 -3.916 1.00 93.50 209 GLN A O 1
ATOM 1628 N N . LEU A 1 210 ? 2.992 -10.502 -2.721 1.00 93.94 210 LEU A N 1
ATOM 1629 C CA . LEU A 1 210 ? 2.556 -10.087 -1.405 1.00 93.94 210 LEU A CA 1
ATOM 1630 C C . LEU A 1 210 ? 3.755 -9.730 -0.527 1.00 93.94 210 LEU A C 1
ATOM 1632 O O . LEU A 1 210 ? 4.570 -10.575 -0.154 1.00 93.94 210 LEU A O 1
ATOM 1636 N N . THR A 1 211 ? 3.806 -8.470 -0.127 1.00 93.31 211 THR A N 1
ATOM 1637 C CA . THR A 1 211 ? 4.753 -7.954 0.850 1.00 93.31 211 THR A CA 1
ATOM 1638 C C . THR A 1 211 ? 4.025 -7.744 2.175 1.00 93.31 211 THR A C 1
ATOM 1640 O O . THR A 1 211 ? 3.256 -6.786 2.291 1.00 93.31 211 THR A O 1
ATOM 1643 N N . PRO A 1 212 ? 4.250 -8.611 3.179 1.00 93.00 212 PRO A N 1
ATOM 1644 C CA . PRO A 1 212 ? 3.618 -8.455 4.480 1.00 93.00 212 PRO A CA 1
ATOM 1645 C C . PRO A 1 212 ? 4.208 -7.251 5.240 1.00 93.00 212 PRO A C 1
ATOM 1647 O O . PRO A 1 212 ? 5.331 -6.817 4.933 1.00 93.00 212 PRO A O 1
ATOM 1650 N N . PRO A 1 213 ? 3.507 -6.747 6.274 1.00 91.94 213 PRO A N 1
ATOM 1651 C CA . PRO A 1 213 ? 4.023 -5.712 7.157 1.00 91.94 213 PRO A CA 1
ATOM 1652 C C . PRO A 1 213 ? 5.406 -6.075 7.697 1.00 91.94 213 PRO A C 1
ATOM 1654 O O . PRO A 1 213 ? 5.710 -7.241 7.963 1.00 91.94 213 PRO A O 1
ATOM 1657 N N . ALA A 1 214 ? 6.254 -5.062 7.854 1.00 91.62 214 ALA A N 1
ATOM 1658 C CA . ALA A 1 214 ? 7.601 -5.171 8.404 1.00 91.62 214 ALA A CA 1
ATOM 1659 C C . ALA A 1 214 ? 8.603 -6.032 7.610 1.00 91.62 214 ALA A C 1
ATOM 1661 O O . ALA A 1 214 ? 9.766 -6.128 8.014 1.00 91.62 214 ALA A O 1
ATOM 1662 N N . TRP A 1 215 ? 8.211 -6.614 6.470 1.00 91.62 215 TRP A N 1
ATOM 1663 C CA . TRP A 1 215 ? 9.160 -7.302 5.600 1.00 91.62 215 TRP A CA 1
ATOM 1664 C C . TRP A 1 215 ? 9.983 -6.352 4.750 1.00 91.62 215 TRP A C 1
ATOM 1666 O O . TRP A 1 215 ? 11.167 -6.619 4.537 1.00 91.62 215 TRP A O 1
ATOM 1676 N N . ASP A 1 216 ? 9.377 -5.299 4.212 1.00 93.06 216 ASP A N 1
ATOM 1677 C CA . ASP A 1 216 ? 10.063 -4.448 3.247 1.00 93.06 216 ASP A CA 1
ATOM 1678 C C . ASP A 1 216 ? 11.167 -3.591 3.885 1.00 93.06 216 ASP A C 1
ATOM 1680 O O . ASP A 1 216 ? 11.337 -3.577 5.098 1.00 93.06 216 ASP A O 1
ATOM 1684 N N . SER A 1 217 ? 11.965 -2.915 3.065 1.00 93.94 217 SER A N 1
ATOM 1685 C CA . SER A 1 217 ? 12.880 -1.844 3.476 1.00 93.94 217 SER A CA 1
ATOM 1686 C C . SER A 1 217 ? 13.263 -1.014 2.255 1.00 93.94 217 SER A C 1
ATOM 1688 O O . SER A 1 217 ? 13.152 -1.502 1.132 1.00 93.94 217 SER A O 1
ATOM 1690 N N . TRP A 1 218 ? 13.786 0.204 2.429 1.00 93.94 218 TRP A N 1
ATOM 1691 C CA . TRP A 1 218 ? 14.213 1.030 1.284 1.00 93.94 218 TRP A CA 1
ATOM 1692 C C . TRP A 1 218 ? 15.158 0.278 0.342 1.00 93.94 218 TRP A C 1
ATOM 1694 O O . TRP A 1 218 ? 14.944 0.273 -0.864 1.00 93.94 218 TRP A O 1
ATOM 1704 N N . ASN A 1 219 ? 16.115 -0.474 0.894 1.00 91.31 219 ASN A N 1
ATOM 1705 C CA . ASN A 1 219 ? 17.022 -1.303 0.099 1.00 91.31 219 ASN A CA 1
ATOM 1706 C C . ASN A 1 219 ? 16.271 -2.373 -0.710 1.00 91.31 219 ASN A C 1
ATOM 1708 O O . ASN A 1 219 ? 16.582 -2.588 -1.876 1.00 91.31 219 ASN A O 1
ATOM 1712 N N . LYS A 1 220 ? 15.283 -3.059 -0.120 1.00 91.75 220 LYS A N 1
ATOM 1713 C CA . LYS A 1 220 ? 14.486 -4.088 -0.818 1.00 91.75 220 LYS A CA 1
ATOM 1714 C C . LYS A 1 220 ? 13.571 -3.492 -1.887 1.00 91.75 220 LYS A C 1
ATOM 1716 O O . LYS A 1 220 ? 13.301 -4.159 -2.886 1.00 91.75 220 LYS A O 1
ATOM 1721 N N . ILE A 1 221 ? 13.092 -2.268 -1.686 1.00 93.12 221 ILE A N 1
ATOM 1722 C CA . ILE A 1 221 ? 12.317 -1.523 -2.682 1.00 93.12 221 ILE A CA 1
ATOM 1723 C C . ILE A 1 221 ? 13.240 -1.083 -3.827 1.00 93.12 221 ILE A C 1
ATOM 1725 O O . ILE A 1 221 ? 12.920 -1.292 -4.996 1.00 93.12 221 ILE A O 1
ATOM 1729 N N . GLU A 1 222 ? 14.425 -0.555 -3.517 1.00 90.31 222 GLU A N 1
ATOM 1730 C CA . GLU A 1 222 ? 15.439 -0.163 -4.506 1.00 90.31 222 GLU A CA 1
ATOM 1731 C C . GLU A 1 222 ? 15.861 -1.346 -5.393 1.00 90.31 222 GLU A C 1
ATOM 1733 O O . GLU A 1 222 ? 16.038 -1.193 -6.601 1.00 90.31 222 GLU A O 1
ATOM 1738 N N . LEU A 1 223 ? 15.980 -2.553 -4.820 1.00 86.75 223 LEU A N 1
ATOM 1739 C CA . LEU A 1 223 ? 16.357 -3.757 -5.569 1.00 86.75 223 LEU A CA 1
ATOM 1740 C C . LEU A 1 223 ? 15.420 -4.059 -6.749 1.00 86.75 223 LEU A C 1
ATOM 1742 O O . LEU A 1 223 ? 15.894 -4.634 -7.728 1.00 86.75 223 LEU A O 1
ATOM 1746 N N . ALA A 1 224 ? 14.150 -3.637 -6.707 1.00 81.00 224 ALA A N 1
ATOM 1747 C CA . ALA A 1 224 ? 13.227 -3.800 -7.832 1.00 81.00 224 ALA A CA 1
ATOM 1748 C C . ALA A 1 224 ? 13.752 -3.102 -9.102 1.00 81.00 224 ALA A C 1
ATOM 1750 O O . ALA A 1 224 ? 13.802 -3.719 -10.163 1.00 81.00 224 ALA A O 1
ATOM 1751 N N . ALA A 1 225 ? 14.286 -1.880 -8.990 1.00 74.06 225 ALA A N 1
ATOM 1752 C CA . ALA A 1 225 ? 14.866 -1.146 -10.121 1.00 74.06 225 ALA A CA 1
ATOM 1753 C C . ALA A 1 225 ? 16.102 -1.830 -10.730 1.00 74.06 225 ALA A C 1
ATOM 1755 O O . ALA A 1 225 ? 16.424 -1.623 -11.900 1.00 74.06 225 ALA A O 1
ATOM 1756 N N . ARG A 1 226 ? 16.806 -2.676 -9.966 1.00 74.88 226 ARG A N 1
ATOM 1757 C CA . ARG A 1 226 ? 17.990 -3.398 -10.462 1.00 74.88 226 ARG A CA 1
ATOM 1758 C C . ARG A 1 226 ? 17.646 -4.568 -11.381 1.00 74.88 226 ARG A C 1
ATOM 1760 O O . ARG A 1 226 ? 18.551 -5.090 -12.027 1.00 74.88 226 ARG A O 1
ATOM 1767 N N . THR A 1 227 ? 16.379 -4.973 -11.429 1.00 68.75 227 THR A N 1
ATOM 1768 C CA . THR A 1 227 ? 15.898 -6.056 -12.301 1.00 68.75 227 THR A CA 1
ATOM 1769 C C . THR A 1 227 ? 15.668 -5.602 -13.743 1.00 68.75 227 THR A C 1
ATOM 1771 O O . THR A 1 227 ? 15.601 -6.437 -14.640 1.00 68.75 227 THR A O 1
ATOM 1774 N N . ILE A 1 228 ? 15.629 -4.289 -13.988 1.00 71.38 228 ILE A N 1
ATOM 1775 C CA . ILE A 1 228 ? 15.440 -3.726 -15.324 1.00 71.38 228 ILE A CA 1
ATOM 1776 C C . ILE A 1 228 ? 16.747 -3.842 -16.123 1.00 71.38 228 ILE A C 1
ATOM 1778 O O . ILE A 1 228 ? 17.782 -3.316 -15.685 1.00 71.38 228 ILE A O 1
ATOM 1782 N N . PRO A 1 229 ? 16.732 -4.477 -17.311 1.00 65.12 229 PRO A N 1
ATOM 1783 C CA . PRO A 1 229 ? 17.895 -4.537 -18.183 1.00 65.12 229 PRO A CA 1
ATOM 1784 C C . PRO A 1 229 ? 18.425 -3.136 -18.504 1.00 65.12 229 PRO A C 1
ATOM 1786 O O . PRO A 1 229 ? 17.697 -2.250 -18.951 1.00 65.12 229 PRO A O 1
ATOM 1789 N N . LYS A 1 230 ? 19.726 -2.922 -18.296 1.00 61.06 230 LYS A N 1
ATOM 1790 C CA . LYS A 1 230 ? 20.383 -1.672 -18.688 1.00 61.06 230 LYS A CA 1
ATOM 1791 C C . LYS A 1 230 ? 20.681 -1.738 -20.185 1.00 61.06 230 LYS A C 1
ATOM 1793 O O . LYS A 1 230 ? 21.674 -2.348 -20.563 1.00 61.06 230 LYS A O 1
ATOM 1798 N N . SER A 1 231 ? 19.853 -1.123 -21.026 1.00 55.56 231 SER A N 1
ATOM 1799 C CA . SER A 1 231 ? 20.250 -0.863 -22.415 1.00 55.56 231 SER A CA 1
ATOM 1800 C C . SER A 1 231 ? 21.117 0.403 -22.469 1.00 55.56 231 SER A C 1
ATOM 1802 O O . SER A 1 231 ? 20.831 1.390 -21.780 1.00 55.56 231 SER A O 1
ATOM 1804 N N . GLU A 1 232 ? 22.205 0.355 -23.243 1.00 52.25 232 GLU A N 1
ATOM 1805 C CA . GLU A 1 232 ? 23.130 1.483 -23.436 1.00 52.25 232 GLU A CA 1
ATOM 1806 C C . GLU A 1 232 ? 22.456 2.666 -24.160 1.00 52.25 232 GLU A C 1
ATOM 1808 O O . GLU A 1 232 ? 22.840 3.811 -23.925 1.00 52.25 232 GLU A O 1
ATOM 1813 N N . ASP A 1 233 ? 21.384 2.409 -24.921 1.00 52.41 233 ASP A N 1
ATOM 1814 C CA . ASP A 1 233 ? 20.626 3.408 -25.691 1.00 52.41 233 ASP A CA 1
ATOM 1815 C C . ASP A 1 233 ? 19.451 4.042 -24.915 1.00 52.41 233 ASP A C 1
ATOM 1817 O O . ASP A 1 233 ? 18.906 5.068 -25.315 1.00 52.41 233 ASP A O 1
ATOM 1821 N N . THR A 1 234 ? 19.067 3.488 -23.760 1.00 48.97 234 THR A N 1
ATOM 1822 C CA . THR A 1 234 ? 17.881 3.913 -22.980 1.00 48.97 234 THR A CA 1
ATOM 1823 C C . THR A 1 234 ? 18.221 4.825 -21.799 1.00 48.97 234 THR A C 1
ATOM 1825 O O . THR A 1 234 ? 17.529 4.809 -20.780 1.00 48.97 234 THR A O 1
ATOM 1828 N N . GLN A 1 235 ? 19.269 5.655 -21.895 1.00 45.97 235 GLN A N 1
ATOM 1829 C CA . GLN A 1 235 ? 19.505 6.702 -20.880 1.00 45.97 235 GLN A CA 1
ATOM 1830 C C . GLN A 1 235 ? 18.323 7.682 -20.756 1.00 45.97 235 GLN A C 1
ATOM 1832 O O . GLN A 1 235 ? 18.196 8.353 -19.736 1.00 45.97 235 GLN A O 1
ATOM 1837 N N . HIS A 1 236 ? 17.442 7.732 -21.758 1.00 45.16 236 HIS A N 1
ATOM 1838 C CA . HIS A 1 236 ? 16.245 8.571 -21.770 1.00 45.16 236 HIS A CA 1
ATOM 1839 C C . HIS A 1 236 ? 14.953 7.881 -21.321 1.00 45.16 236 HIS A C 1
ATOM 1841 O O . HIS A 1 236 ? 13.957 8.576 -21.170 1.00 45.16 236 HIS A O 1
ATOM 1847 N N . ASP A 1 237 ? 14.965 6.568 -21.067 1.00 51.28 237 ASP A N 1
ATOM 1848 C CA . ASP A 1 237 ? 13.723 5.793 -20.881 1.00 51.28 237 ASP A CA 1
ATOM 1849 C C . ASP A 1 237 ? 13.591 5.135 -19.504 1.00 51.28 237 ASP A C 1
ATOM 1851 O O . ASP A 1 237 ? 12.608 4.462 -19.198 1.00 51.28 237 ASP A O 1
ATOM 1855 N N . ARG A 1 238 ? 14.565 5.359 -18.617 1.00 51.41 238 ARG A N 1
ATOM 1856 C CA . ARG A 1 238 ? 14.340 5.126 -17.193 1.00 51.41 238 ARG A CA 1
ATOM 1857 C C . ARG A 1 238 ? 13.461 6.263 -16.701 1.00 51.41 238 ARG A C 1
ATOM 1859 O O . ARG A 1 238 ? 13.984 7.308 -16.319 1.00 51.41 238 ARG A O 1
ATOM 1866 N N . GLY A 1 239 ? 12.142 6.071 -16.721 1.00 57.44 239 GLY A N 1
ATOM 1867 C CA . GLY A 1 239 ? 11.238 6.881 -15.902 1.00 57.44 239 GLY A CA 1
ATOM 1868 C C . GLY A 1 239 ? 11.851 7.084 -14.510 1.00 57.44 239 GLY A C 1
ATOM 1869 O O . GLY A 1 239 ? 12.644 6.252 -14.052 1.00 57.44 239 GLY A O 1
ATOM 1870 N N . LYS A 1 240 ? 11.579 8.220 -13.866 1.00 73.19 240 LYS A N 1
ATOM 1871 C CA . LYS A 1 240 ? 12.211 8.523 -12.579 1.00 73.19 240 LYS A CA 1
ATOM 1872 C C . LYS A 1 240 ? 11.852 7.419 -11.588 1.00 73.19 240 LYS A C 1
ATOM 1874 O O . LYS A 1 240 ? 10.691 7.206 -11.271 1.00 73.19 240 LYS A O 1
ATOM 1879 N N . MET A 1 241 ? 12.866 6.680 -11.159 1.00 81.19 241 MET A N 1
ATOM 1880 C CA . MET A 1 241 ? 12.753 5.579 -10.210 1.00 81.19 241 MET A CA 1
ATOM 1881 C C . MET A 1 241 ? 13.326 6.010 -8.865 1.00 81.19 241 MET A C 1
ATOM 1883 O O . MET A 1 241 ? 14.055 6.997 -8.766 1.00 81.19 241 MET A O 1
ATOM 1887 N N . LEU A 1 242 ? 13.028 5.241 -7.821 1.00 82.50 242 LEU A N 1
ATOM 1888 C CA . LEU A 1 242 ? 13.685 5.404 -6.529 1.00 82.50 242 LEU A CA 1
ATOM 1889 C C . LEU A 1 242 ? 15.018 4.642 -6.561 1.00 82.50 242 LEU A C 1
ATOM 1891 O O . LEU A 1 242 ? 15.097 3.481 -6.152 1.00 82.50 242 LEU A O 1
ATOM 1895 N N . ASP A 1 243 ? 16.057 5.280 -7.104 1.00 78.19 243 ASP A N 1
ATOM 1896 C CA . ASP A 1 243 ? 17.384 4.699 -7.326 1.00 78.19 243 ASP A CA 1
ATOM 1897 C C . ASP A 1 243 ? 18.463 5.297 -6.407 1.00 78.19 243 ASP A C 1
ATOM 1899 O O . ASP A 1 243 ? 19.438 5.919 -6.822 1.00 78.19 243 ASP A O 1
ATOM 1903 N N . GLY A 1 244 ? 18.308 5.034 -5.110 1.00 80.12 244 GLY A N 1
ATOM 1904 C CA . GLY A 1 244 ? 19.317 5.319 -4.092 1.00 80.12 244 GLY A CA 1
ATOM 1905 C C . GLY A 1 244 ? 18.802 6.168 -2.934 1.00 80.12 244 GLY A C 1
ATOM 1906 O O . GLY A 1 244 ? 17.691 6.699 -2.950 1.00 80.12 244 GLY A O 1
ATOM 1907 N N . ASN A 1 245 ? 19.637 6.291 -1.902 1.00 84.44 245 ASN A N 1
ATOM 1908 C CA . ASN A 1 245 ? 19.236 6.851 -0.609 1.00 84.44 245 ASN A CA 1
ATOM 1909 C C . ASN A 1 245 ? 18.682 8.280 -0.691 1.00 84.44 245 ASN A C 1
ATOM 1911 O O . ASN A 1 245 ? 17.720 8.581 0.007 1.00 84.44 245 ASN A O 1
ATOM 1915 N N . ASP A 1 246 ? 19.242 9.144 -1.540 1.00 87.19 246 ASP A N 1
ATOM 1916 C CA . ASP A 1 246 ? 18.810 10.545 -1.631 1.00 87.19 246 ASP A CA 1
ATOM 1917 C C . ASP A 1 246 ? 17.396 10.676 -2.218 1.00 87.19 246 ASP A C 1
ATOM 1919 O O . ASP A 1 246 ? 16.601 11.484 -1.733 1.00 87.19 246 ASP A O 1
ATOM 1923 N N . ALA A 1 247 ? 17.052 9.850 -3.215 1.00 87.19 247 ALA A N 1
ATOM 1924 C CA . ALA A 1 247 ? 15.714 9.821 -3.808 1.00 87.19 247 ALA A CA 1
ATOM 1925 C C . ALA A 1 247 ? 14.670 9.347 -2.785 1.00 87.19 247 ALA A C 1
ATOM 1927 O O . ALA A 1 247 ? 13.646 10.008 -2.588 1.00 87.19 247 ALA A O 1
ATOM 1928 N N . PHE A 1 248 ? 14.969 8.256 -2.066 1.00 90.62 248 PHE A N 1
ATOM 1929 C CA . PHE A 1 248 ? 14.124 7.769 -0.971 1.00 90.62 248 PHE A CA 1
ATOM 1930 C C . PHE A 1 248 ? 13.974 8.805 0.139 1.00 90.62 248 PHE A C 1
ATOM 1932 O O . PHE A 1 248 ? 12.858 9.071 0.575 1.00 90.62 248 PHE A O 1
ATOM 1939 N N . PHE A 1 249 ? 15.071 9.422 0.579 1.00 92.81 249 PHE A N 1
ATOM 1940 C CA . PHE A 1 249 ? 15.047 10.404 1.658 1.00 92.81 249 PHE A CA 1
ATOM 1941 C C . PHE A 1 249 ? 14.269 11.670 1.269 1.00 92.81 249 PHE A C 1
ATOM 1943 O O . PHE A 1 249 ? 13.497 12.196 2.071 1.00 92.81 249 PHE A O 1
ATOM 1950 N N . GLY A 1 250 ? 14.420 12.143 0.028 1.00 93.31 250 GLY A N 1
ATOM 1951 C CA . GLY A 1 250 ? 13.672 13.287 -0.492 1.00 93.31 250 GLY A CA 1
ATOM 1952 C C . GLY A 1 250 ? 12.164 13.033 -0.547 1.00 93.31 250 GLY A C 1
ATOM 1953 O O . GLY A 1 250 ? 11.377 13.896 -0.137 1.00 93.31 250 GLY A O 1
ATOM 1954 N N . LEU A 1 251 ? 11.759 11.844 -1.013 1.00 94.50 251 LEU A N 1
ATOM 1955 C CA . LEU A 1 251 ? 10.357 11.426 -1.004 1.00 94.50 251 LEU A CA 1
ATOM 1956 C C . LEU A 1 251 ? 9.842 11.267 0.431 1.00 94.50 251 LEU A C 1
ATOM 1958 O O . LEU A 1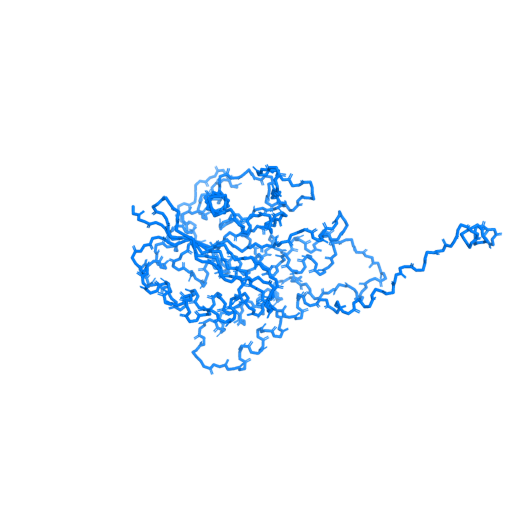 251 ? 8.807 11.834 0.768 1.00 94.50 251 LEU A O 1
ATOM 1962 N N . TYR A 1 252 ? 10.601 10.583 1.289 1.00 96.50 252 TYR A N 1
ATOM 1963 C CA . TYR A 1 252 ? 10.311 10.388 2.709 1.00 96.50 252 TYR A CA 1
ATOM 1964 C C . TYR A 1 252 ? 10.043 11.694 3.448 1.00 96.50 252 TYR A C 1
ATOM 1966 O O . TYR A 1 252 ? 8.990 11.839 4.067 1.00 96.50 252 TYR A O 1
ATOM 1974 N N . GLN A 1 253 ? 10.940 12.675 3.340 1.00 95.69 253 GLN A N 1
ATOM 1975 C CA . GLN A 1 253 ? 10.763 13.948 4.031 1.00 95.69 253 GLN A CA 1
ATOM 1976 C C . GLN A 1 253 ? 9.516 14.689 3.536 1.00 95.69 253 GLN A C 1
ATOM 1978 O O . GLN A 1 253 ? 8.768 15.238 4.342 1.00 95.69 253 GLN A O 1
ATOM 1983 N N . SER A 1 254 ? 9.269 14.674 2.223 1.00 95.06 254 SER A N 1
ATOM 1984 C CA . SER A 1 254 ? 8.081 15.308 1.636 1.00 95.06 254 SER A CA 1
ATOM 1985 C C . SER A 1 254 ? 6.790 14.599 2.067 1.00 95.06 254 SER A C 1
ATOM 1987 O O . SER A 1 254 ? 5.774 15.253 2.294 1.00 95.06 254 SER A O 1
ATOM 1989 N N . TYR A 1 255 ? 6.841 13.276 2.239 1.00 95.94 255 TYR A N 1
ATOM 1990 C CA . TYR A 1 255 ? 5.730 12.464 2.727 1.00 95.94 255 TYR A CA 1
ATOM 1991 C C . TYR A 1 255 ? 5.399 12.770 4.191 1.00 95.94 255 TYR A C 1
ATOM 1993 O O . TYR A 1 255 ? 4.252 13.078 4.512 1.00 95.94 255 TYR A O 1
ATOM 2001 N N . LEU A 1 256 ? 6.404 12.772 5.073 1.00 95.31 256 LEU A N 1
ATOM 2002 C CA . LEU A 1 256 ? 6.216 13.153 6.475 1.00 95.31 256 LEU A CA 1
ATOM 2003 C C . LEU A 1 256 ? 5.667 14.574 6.610 1.00 95.31 256 LEU A C 1
ATOM 2005 O O . LEU A 1 256 ? 4.730 14.815 7.370 1.00 95.31 256 LEU A O 1
ATOM 2009 N N . ASP A 1 257 ? 6.226 15.510 5.844 1.00 93.31 257 ASP A N 1
ATOM 2010 C CA . ASP A 1 257 ? 5.794 16.902 5.831 1.00 93.31 257 ASP A CA 1
ATOM 2011 C C . ASP A 1 257 ? 4.320 17.050 5.439 1.00 93.31 257 ASP A C 1
ATOM 2013 O O . ASP A 1 257 ? 3.623 17.891 6.010 1.00 93.31 257 ASP A O 1
ATOM 2017 N N . TYR A 1 258 ? 3.842 16.242 4.489 1.00 93.50 258 TYR A N 1
ATOM 2018 C CA . TYR A 1 258 ? 2.450 16.234 4.050 1.00 93.50 258 TYR A CA 1
ATOM 2019 C C . TYR A 1 258 ? 1.500 15.761 5.155 1.00 93.50 258 TYR A C 1
ATOM 2021 O O . TYR A 1 258 ? 0.522 16.458 5.442 1.00 93.50 258 TYR A O 1
ATOM 2029 N N . PHE A 1 259 ? 1.803 14.634 5.810 1.00 93.38 259 PHE A N 1
ATOM 2030 C CA . PHE A 1 259 ? 0.966 14.081 6.884 1.00 93.38 259 PHE A CA 1
ATOM 2031 C C . PHE A 1 259 ? 1.027 14.900 8.180 1.00 93.38 259 PHE A C 1
ATOM 2033 O O . PHE A 1 259 ? 0.031 14.985 8.892 1.00 93.38 259 PHE A O 1
ATOM 2040 N N . ALA A 1 260 ? 2.150 15.568 8.456 1.00 89.94 260 ALA A N 1
ATOM 2041 C CA . ALA A 1 260 ? 2.274 16.484 9.588 1.00 89.94 260 ALA A CA 1
ATOM 2042 C C . ALA A 1 260 ? 1.593 17.846 9.350 1.00 89.94 260 ALA A C 1
ATOM 2044 O O . ALA A 1 260 ? 1.336 18.587 10.301 1.00 89.94 260 ALA A O 1
ATOM 2045 N N . SER A 1 261 ? 1.336 18.225 8.092 1.00 83.38 261 SER A N 1
ATOM 2046 C CA . SER A 1 261 ? 0.771 19.537 7.767 1.00 83.38 261 SER A CA 1
ATOM 2047 C C . SER A 1 261 ? -0.744 19.592 7.977 1.00 83.38 261 SER A C 1
ATOM 2049 O O . SER A 1 261 ? -1.491 18.728 7.518 1.00 83.38 261 SER A O 1
ATOM 2051 N N . THR A 1 262 ? -1.214 20.664 8.616 1.00 71.12 262 THR A N 1
ATOM 2052 C CA . THR A 1 262 ? -2.650 20.939 8.754 1.00 71.12 262 THR A CA 1
ATOM 2053 C C . THR A 1 262 ? -3.220 21.757 7.592 1.00 71.12 262 THR A C 1
ATOM 2055 O O . THR A 1 262 ? -4.391 21.570 7.295 1.00 71.12 262 THR A O 1
ATOM 2058 N N . ASP A 1 263 ? -2.419 22.599 6.911 1.00 63.47 263 ASP A N 1
ATOM 2059 C CA . ASP A 1 263 ? -2.921 23.607 5.944 1.00 63.47 263 ASP A CA 1
ATOM 2060 C C . ASP A 1 263 ? -1.913 24.063 4.848 1.00 63.47 263 ASP A C 1
ATOM 2062 O O . ASP A 1 263 ? -2.068 25.131 4.256 1.00 63.47 263 ASP A O 1
ATOM 2066 N N . SER A 1 264 ? -0.834 23.321 4.559 1.00 67.69 264 SER A N 1
ATOM 2067 C CA . SER A 1 264 ? 0.176 23.791 3.584 1.00 67.69 264 SER A CA 1
ATOM 2068 C C . SER A 1 264 ? -0.034 23.212 2.182 1.00 67.69 264 SER A C 1
ATOM 2070 O O . SER A 1 264 ? 0.456 22.123 1.880 1.00 67.69 264 SER A O 1
ATOM 2072 N N . ASN A 1 265 ? -0.691 23.983 1.305 1.00 80.81 265 ASN A N 1
ATOM 2073 C CA . ASN A 1 265 ? -0.842 23.640 -0.118 1.00 80.81 265 ASN A CA 1
ATOM 2074 C C . ASN A 1 265 ? 0.508 23.393 -0.813 1.00 80.81 265 ASN A C 1
ATOM 2076 O O . ASN A 1 265 ? 0.612 22.485 -1.624 1.00 80.81 265 ASN A O 1
ATOM 2080 N N . GLU A 1 266 ? 1.562 24.138 -0.464 1.00 85.94 266 GLU A N 1
ATOM 2081 C CA . GLU A 1 266 ? 2.882 24.007 -1.105 1.00 85.94 266 GLU A CA 1
ATOM 2082 C C . GLU A 1 266 ? 3.525 22.630 -0.864 1.00 85.94 266 GLU A C 1
ATOM 2084 O O . GLU A 1 266 ? 4.049 22.006 -1.787 1.00 85.94 266 GLU A O 1
ATOM 2089 N N . LYS A 1 267 ? 3.469 22.126 0.377 1.00 87.50 267 LYS A N 1
ATOM 2090 C CA . LYS A 1 267 ? 4.009 20.801 0.727 1.00 87.50 267 LYS A CA 1
ATOM 2091 C C . LYS A 1 267 ? 3.247 19.684 0.021 1.00 87.50 267 LYS A C 1
ATOM 2093 O O . LYS A 1 267 ? 3.852 18.726 -0.457 1.00 87.50 267 LYS A O 1
ATOM 2098 N N . GLU A 1 268 ? 1.929 19.832 -0.052 1.00 89.31 268 GLU A N 1
ATOM 2099 C CA . GLU A 1 268 ? 1.050 18.913 -0.764 1.00 89.31 268 GLU A CA 1
ATOM 2100 C C . GLU A 1 268 ? 1.334 18.898 -2.269 1.00 89.31 268 GLU A C 1
ATOM 2102 O O . GLU A 1 268 ? 1.574 17.829 -2.829 1.00 89.31 268 GLU A O 1
ATOM 2107 N N . GLU A 1 269 ? 1.385 20.063 -2.914 1.00 90.19 269 GLU A N 1
ATOM 2108 C CA . GLU A 1 269 ? 1.703 20.191 -4.339 1.00 90.19 269 GLU A CA 1
ATOM 2109 C C . GLU A 1 269 ? 3.069 19.587 -4.667 1.00 90.19 269 GLU A C 1
ATOM 2111 O O . GLU A 1 269 ? 3.196 18.848 -5.644 1.00 90.19 269 GLU A O 1
ATOM 2116 N N . LYS A 1 270 ? 4.078 19.829 -3.821 1.00 91.75 270 LYS A N 1
ATOM 2117 C CA . LYS A 1 270 ? 5.414 19.250 -3.987 1.00 91.75 270 LYS A CA 1
ATOM 2118 C C . LYS A 1 270 ? 5.385 17.722 -3.940 1.00 91.75 270 LYS A C 1
ATOM 2120 O O . LYS A 1 270 ? 5.945 17.088 -4.832 1.00 91.75 270 LYS A O 1
ATOM 2125 N N . LEU A 1 271 ? 4.753 17.124 -2.925 1.00 93.50 271 LEU A N 1
ATOM 2126 C CA . LEU A 1 271 ? 4.673 15.665 -2.813 1.00 93.50 271 LEU A CA 1
ATOM 2127 C C . LEU A 1 271 ? 3.910 15.061 -3.996 1.00 93.50 271 LEU A C 1
ATOM 2129 O O . LEU A 1 271 ? 4.382 14.100 -4.598 1.00 93.50 271 LEU A O 1
ATOM 2133 N N . ARG A 1 272 ? 2.758 15.638 -4.356 1.00 92.81 272 ARG A N 1
ATOM 2134 C CA . ARG A 1 272 ? 1.968 15.178 -5.503 1.00 92.81 272 ARG A CA 1
ATOM 2135 C C . ARG A 1 272 ? 2.769 15.248 -6.793 1.00 92.81 272 ARG A C 1
ATOM 2137 O O . ARG A 1 272 ? 2.773 14.277 -7.536 1.00 92.81 272 ARG A O 1
ATOM 2144 N N . ALA A 1 273 ? 3.490 16.344 -7.030 1.00 90.94 273 ALA A N 1
ATOM 2145 C CA . ALA A 1 273 ? 4.355 16.476 -8.195 1.00 90.94 273 ALA A CA 1
ATOM 2146 C C . ALA A 1 273 ? 5.435 15.386 -8.225 1.00 90.94 273 ALA A C 1
ATOM 2148 O O . ALA A 1 273 ? 5.627 14.773 -9.266 1.00 90.94 273 ALA A O 1
ATOM 2149 N N . MET A 1 274 ? 6.088 15.094 -7.093 1.00 91.44 274 MET A N 1
ATOM 2150 C CA . MET A 1 274 ? 7.079 14.013 -7.006 1.00 91.44 274 MET A CA 1
ATOM 2151 C C . MET A 1 274 ? 6.466 12.637 -7.293 1.00 91.44 274 MET A C 1
ATOM 2153 O O . MET A 1 274 ? 7.036 11.860 -8.046 1.00 91.44 274 MET A O 1
ATOM 2157 N N . LEU A 1 275 ? 5.303 12.332 -6.714 1.00 91.38 275 LEU A N 1
ATOM 2158 C CA . LEU A 1 275 ? 4.621 11.048 -6.902 1.00 91.38 275 LEU A CA 1
ATOM 2159 C C . LEU A 1 275 ? 4.110 10.864 -8.333 1.00 91.38 275 LEU A C 1
ATOM 2161 O O . LEU A 1 275 ? 4.272 9.798 -8.915 1.00 91.38 275 LEU A O 1
ATOM 2165 N N . VAL A 1 276 ? 3.521 11.911 -8.907 1.00 87.94 276 VAL A N 1
ATOM 2166 C CA . VAL A 1 276 ? 3.109 11.940 -10.312 1.00 87.94 276 VAL A CA 1
ATOM 2167 C C . VAL A 1 276 ? 4.327 11.739 -11.203 1.00 87.94 276 VAL A C 1
ATOM 2169 O O . VAL A 1 276 ? 4.279 10.919 -12.091 1.00 87.94 276 VAL A O 1
ATOM 2172 N N . ASP A 1 277 ? 5.445 12.401 -10.953 1.00 86.19 277 ASP A N 1
ATOM 2173 C CA . ASP A 1 277 ? 6.663 12.276 -11.763 1.00 86.19 277 ASP A CA 1
ATOM 2174 C C . ASP A 1 277 ? 7.333 10.884 -11.670 1.00 86.19 277 ASP A C 1
ATOM 2176 O O . ASP A 1 277 ? 7.984 10.455 -12.621 1.00 86.19 277 ASP A O 1
ATOM 2180 N N . LEU A 1 278 ? 7.136 10.152 -10.565 1.00 85.06 278 LEU A N 1
ATOM 2181 C CA . LEU A 1 278 ? 7.558 8.748 -10.417 1.00 85.06 278 LEU A CA 1
ATOM 2182 C C . LEU A 1 278 ? 6.625 7.769 -11.150 1.00 85.06 278 LEU A C 1
ATOM 2184 O O . LEU A 1 278 ? 7.080 6.768 -11.698 1.00 85.06 278 LEU A O 1
ATOM 2188 N N . VAL A 1 279 ? 5.315 8.026 -11.122 1.00 81.19 279 VAL A N 1
ATOM 2189 C CA . VAL A 1 279 ? 4.282 7.061 -11.540 1.00 81.19 279 VAL A CA 1
ATOM 2190 C C . VAL A 1 279 ? 3.688 7.382 -12.919 1.00 81.19 279 VAL A C 1
ATOM 2192 O O . VAL A 1 279 ? 3.183 6.497 -13.608 1.00 81.19 279 VAL A O 1
ATOM 2195 N N . CYS A 1 280 ? 3.764 8.635 -13.366 1.00 66.19 280 CYS A N 1
ATOM 2196 C CA . CYS A 1 280 ?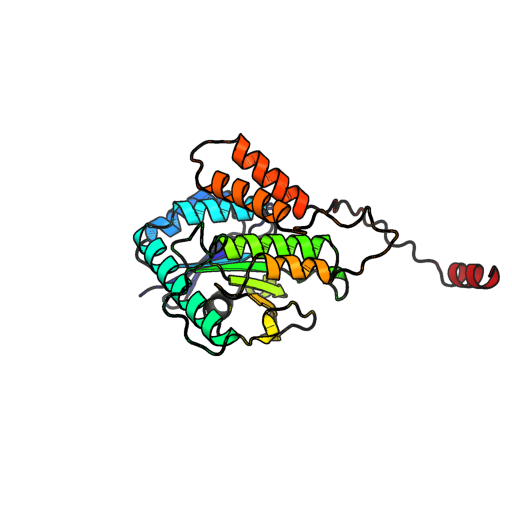 3.338 9.048 -14.694 1.00 66.19 280 CYS A CA 1
ATOM 2197 C C . CYS A 1 280 ? 4.375 8.656 -15.729 1.00 66.19 280 CYS A C 1
ATOM 2199 O O . CYS A 1 280 ? 5.384 9.314 -15.966 1.00 66.19 280 CYS A O 1
ATOM 2201 N N . THR A 1 281 ? 3.992 7.637 -16.468 1.00 53.44 281 THR A N 1
ATOM 2202 C CA . THR A 1 281 ? 4.214 7.581 -17.899 1.00 53.44 281 THR A CA 1
ATOM 2203 C C . THR A 1 281 ? 3.460 8.711 -18.586 1.00 53.44 281 THR A C 1
ATOM 2205 O O . THR A 1 281 ? 2.276 8.918 -18.312 1.00 53.44 281 THR A O 1
ATOM 2208 N N . ASP A 1 282 ? 4.066 9.347 -19.581 1.00 43.38 282 ASP A N 1
ATOM 2209 C CA . ASP A 1 282 ? 3.316 9.884 -20.715 1.00 43.38 282 ASP A CA 1
ATOM 2210 C C . ASP A 1 282 ? 2.586 8.716 -21.421 1.00 43.38 282 ASP A C 1
ATOM 2212 O O . ASP A 1 282 ? 2.953 8.260 -22.499 1.00 43.38 282 ASP A O 1
ATOM 2216 N N . THR A 1 283 ? 1.507 8.198 -20.831 1.00 41.75 283 THR A N 1
ATOM 2217 C CA . THR A 1 283 ? 0.559 7.276 -21.472 1.00 41.75 283 THR A CA 1
ATOM 2218 C C . THR A 1 283 ? -0.484 8.058 -22.264 1.00 41.75 283 THR A C 1
ATOM 2220 O O . THR A 1 283 ? -1.644 7.680 -22.370 1.00 41.75 283 THR A O 1
ATOM 2223 N N . LYS A 1 284 ? -0.042 9.100 -22.975 1.00 35.75 284 LYS A N 1
ATOM 2224 C CA . LYS A 1 284 ? -0.554 9.325 -24.327 1.00 35.75 284 LYS A CA 1
ATOM 2225 C C . LYS A 1 284 ? 0.220 8.428 -25.291 1.00 35.75 284 LYS A C 1
ATOM 2227 O O . LYS A 1 284 ? 0.784 8.902 -26.271 1.00 35.75 284 LYS A O 1
ATOM 2232 N N . ARG A 1 285 ? 0.162 7.107 -25.089 1.00 37.75 285 ARG A N 1
ATOM 2233 C CA . ARG A 1 285 ? 0.147 6.233 -26.260 1.00 37.75 285 ARG A CA 1
ATOM 2234 C C . ARG A 1 285 ? -1.184 6.517 -26.946 1.00 37.75 285 ARG A C 1
ATOM 2236 O O . ARG A 1 285 ? -2.201 5.889 -26.672 1.00 37.75 285 ARG A O 1
ATOM 2243 N N . ALA A 1 286 ? -1.170 7.486 -27.862 1.00 35.97 286 ALA A N 1
ATOM 2244 C CA . ALA A 1 286 ? -1.849 7.235 -29.116 1.00 35.97 286 ALA A CA 1
ATOM 2245 C C . ALA A 1 286 ? -1.387 5.835 -29.522 1.00 35.97 286 ALA A C 1
ATOM 2247 O O . ALA A 1 286 ? -0.191 5.604 -29.697 1.00 35.97 286 ALA A O 1
ATOM 2248 N N . VAL A 1 287 ? -2.305 4.876 -29.528 1.00 37.31 287 VAL A N 1
ATOM 2249 C CA . VAL A 1 287 ? -2.066 3.596 -30.175 1.00 37.31 287 VAL A CA 1
ATOM 2250 C C . VAL A 1 287 ? -1.938 3.929 -31.661 1.00 37.31 287 VAL A C 1
ATOM 2252 O O . VAL A 1 287 ? -2.887 3.796 -32.425 1.00 37.31 287 VAL A O 1
ATOM 2255 N N . GLU A 1 288 ? -0.781 4.432 -32.086 1.00 39.31 288 GLU A N 1
ATOM 2256 C CA . GLU A 1 288 ? -0.301 4.066 -33.401 1.00 39.31 288 GLU A CA 1
ATOM 2257 C C . GLU A 1 288 ? -0.006 2.585 -33.252 1.00 39.31 288 GLU A C 1
ATOM 2259 O O . GLU A 1 288 ? 0.962 2.177 -32.608 1.00 39.31 288 GLU A O 1
ATOM 2264 N N . ALA A 1 289 ? -0.962 1.780 -33.723 1.00 36.16 289 ALA A N 1
ATOM 2265 C CA . ALA A 1 289 ? -0.771 0.353 -33.867 1.00 36.16 289 ALA A CA 1
ATOM 2266 C C . ALA A 1 289 ? 0.632 0.141 -34.449 1.00 36.16 289 ALA A C 1
ATOM 2268 O O . ALA A 1 289 ? 1.003 0.891 -35.362 1.00 36.16 289 ALA A O 1
ATOM 2269 N N . PRO A 1 290 ? 1.421 -0.822 -33.937 1.00 38.88 290 PRO A N 1
ATOM 2270 C CA . PRO A 1 290 ? 2.689 -1.139 -34.570 1.00 38.88 290 PRO A CA 1
ATOM 2271 C C . PRO A 1 290 ? 2.409 -1.291 -36.061 1.00 38.88 290 PRO A C 1
ATOM 2273 O O . PRO A 1 290 ? 1.455 -1.981 -36.431 1.00 38.88 290 PRO A O 1
ATOM 2276 N N . ILE A 1 291 ? 3.163 -0.578 -36.904 1.00 49.41 291 ILE A N 1
ATOM 2277 C CA . ILE A 1 291 ? 3.079 -0.776 -38.347 1.00 49.41 291 ILE A CA 1
ATOM 2278 C C . ILE A 1 291 ? 3.434 -2.243 -38.544 1.00 49.41 291 ILE A C 1
ATOM 2280 O O . ILE A 1 291 ? 4.595 -2.636 -38.430 1.00 49.41 291 ILE A O 1
ATOM 2284 N N . VAL A 1 292 ? 2.405 -3.067 -38.728 1.00 43.53 292 VAL A N 1
ATOM 2285 C CA . VAL A 1 292 ? 2.557 -4.480 -39.021 1.00 43.53 292 VAL A CA 1
ATOM 2286 C C . VAL A 1 292 ? 3.202 -4.500 -40.390 1.00 43.53 292 VAL A C 1
ATOM 2288 O O . VAL A 1 292 ? 2.520 -4.300 -41.394 1.00 43.53 292 VAL A O 1
ATOM 2291 N N . MET A 1 293 ? 4.526 -4.668 -40.419 1.00 45.44 293 MET A N 1
ATOM 2292 C CA . MET A 1 293 ? 5.219 -4.932 -41.667 1.00 45.44 293 MET A CA 1
ATOM 2293 C C . MET A 1 293 ? 4.571 -6.169 -42.258 1.00 45.44 293 MET A C 1
ATOM 2295 O O . MET A 1 293 ? 4.490 -7.228 -41.627 1.00 45.44 293 MET A O 1
ATOM 2299 N N . THR A 1 294 ? 4.066 -6.018 -43.470 1.00 67.56 294 THR A N 1
ATOM 2300 C CA . THR A 1 294 ? 3.566 -7.151 -44.225 1.00 67.56 294 THR A CA 1
ATOM 2301 C C . THR A 1 294 ? 4.702 -8.160 -44.403 1.00 67.56 294 THR A C 1
ATOM 2303 O O . THR A 1 294 ? 5.895 -7.833 -44.364 1.00 67.56 294 THR A O 1
ATOM 2306 N N . TYR A 1 295 ? 4.341 -9.425 -44.599 1.00 49.47 295 TYR A N 1
ATOM 2307 C CA . TYR A 1 295 ? 5.317 -10.475 -44.892 1.00 49.47 295 TYR A CA 1
ATOM 2308 C C . TYR A 1 295 ? 6.239 -10.082 -46.065 1.00 49.47 295 TYR A C 1
ATOM 2310 O O . TYR A 1 295 ? 7.434 -10.366 -46.049 1.00 49.47 295 TYR A O 1
ATOM 2318 N N . GLU A 1 296 ? 5.702 -9.349 -47.040 1.00 64.50 296 GLU A N 1
ATOM 2319 C CA . GLU A 1 296 ? 6.428 -8.850 -48.209 1.00 64.50 296 GLU A CA 1
ATOM 2320 C C . GLU A 1 296 ? 7.488 -7.794 -47.846 1.00 64.50 296 GLU A C 1
ATOM 2322 O O . GLU A 1 296 ? 8.616 -7.871 -48.336 1.00 64.50 296 GLU A O 1
ATOM 2327 N N . GLU A 1 297 ? 7.187 -6.873 -46.927 1.00 56.88 297 GLU A N 1
ATOM 2328 C CA . GLU A 1 297 ? 8.142 -5.863 -46.438 1.00 56.88 297 GLU A CA 1
ATOM 2329 C C . GLU A 1 297 ? 9.270 -6.486 -45.605 1.00 56.88 297 GLU A C 1
ATOM 2331 O O . GLU A 1 297 ? 10.428 -6.068 -45.694 1.00 56.88 297 GLU A O 1
ATOM 2336 N N . THR A 1 298 ? 8.952 -7.541 -44.854 1.00 54.81 298 THR A N 1
ATOM 2337 C CA . THR A 1 298 ? 9.930 -8.290 -44.051 1.00 54.81 298 THR A CA 1
ATOM 2338 C C . THR A 1 298 ? 10.903 -9.064 -44.948 1.00 54.81 298 THR A C 1
ATOM 2340 O O . THR A 1 298 ? 12.113 -9.048 -44.728 1.00 54.81 298 THR A O 1
ATOM 2343 N N . ILE A 1 299 ? 10.394 -9.696 -46.011 1.00 59.16 299 ILE A N 1
ATOM 2344 C CA . ILE A 1 299 ? 11.211 -10.427 -46.992 1.00 59.16 299 ILE A CA 1
ATOM 2345 C C . ILE A 1 299 ? 12.074 -9.478 -47.835 1.00 59.16 299 ILE A C 1
ATOM 2347 O O . ILE A 1 299 ? 13.185 -9.854 -48.205 1.00 59.16 299 ILE A O 1
ATOM 2351 N N . SER A 1 300 ? 11.603 -8.264 -48.139 1.00 63.38 300 SER A N 1
ATOM 2352 C CA . SER A 1 300 ? 12.399 -7.282 -48.889 1.00 63.38 300 SER A CA 1
ATOM 2353 C C . SER A 1 300 ? 13.642 -6.846 -48.115 1.00 63.38 300 SER A C 1
ATOM 2355 O O . SER A 1 300 ? 14.720 -6.790 -48.691 1.00 63.38 300 SER A O 1
ATOM 2357 N N . ARG A 1 301 ? 13.518 -6.598 -46.805 1.00 64.88 301 ARG A N 1
ATOM 2358 C CA . ARG A 1 301 ? 14.651 -6.176 -45.966 1.00 64.88 301 ARG A CA 1
ATOM 2359 C C . ARG A 1 301 ? 15.710 -7.258 -45.783 1.00 64.88 301 ARG A C 1
ATOM 2361 O O . ARG A 1 301 ? 16.890 -6.950 -45.804 1.00 64.88 301 ARG A O 1
ATOM 2368 N N . LEU A 1 302 ? 15.296 -8.519 -45.688 1.00 52.47 302 LEU A N 1
ATOM 2369 C CA . LEU A 1 302 ? 16.212 -9.661 -45.578 1.00 52.47 302 LEU A CA 1
ATOM 2370 C C . LEU A 1 302 ? 16.981 -9.971 -46.874 1.00 52.47 302 LEU A C 1
ATOM 2372 O O . LEU A 1 302 ? 17.825 -10.860 -46.878 1.00 52.47 302 LEU A O 1
ATOM 2376 N N . ARG A 1 303 ? 16.655 -9.308 -47.990 1.00 56.72 303 ARG A N 1
ATOM 2377 C CA . ARG A 1 303 ? 17.362 -9.458 -49.272 1.00 56.72 303 ARG A CA 1
ATOM 2378 C C . ARG A 1 303 ? 18.383 -8.355 -49.536 1.00 56.72 303 ARG A C 1
ATOM 2380 O O . ARG A 1 303 ? 19.191 -8.522 -50.446 1.00 56.72 303 ARG A O 1
ATOM 2387 N N . ASP A 1 304 ? 18.314 -7.265 -48.777 1.00 55.41 304 ASP A N 1
ATOM 2388 C CA . ASP A 1 304 ? 19.202 -6.109 -48.905 1.00 55.41 304 ASP A CA 1
ATOM 2389 C C . ASP A 1 304 ? 20.358 -6.130 -47.872 1.00 55.41 304 ASP A C 1
ATOM 2391 O O . ASP A 1 304 ? 21.206 -5.236 -47.894 1.00 55.41 304 ASP A O 1
ATOM 2395 N N . GLU A 1 305 ? 20.419 -7.160 -47.014 1.00 42.09 305 GLU A N 1
ATOM 2396 C CA . GLU A 1 305 ? 21.579 -7.559 -46.187 1.00 42.09 305 GLU A CA 1
ATOM 2397 C C . GLU A 1 305 ? 22.317 -8.758 -46.808 1.00 42.09 305 GLU A C 1
ATOM 2399 O O . GLU A 1 305 ? 23.571 -8.761 -46.770 1.00 42.09 305 GLU A O 1
#

pLDDT: mean 81.95, std 15.52, range [35.75, 97.88]

Radius of gyration: 20.78 Å; chains: 1; bounding box: 47×44×71 Å